Protein AF-C3NAH6-F1 (afdb_monomer_lite)

Sequence (184 aa):
MIIVEQSWYGCPVGAAASWAIYDFLQHYGNLSYKLWYSDPYRTPANIPGLLFTNFTSNSIVDFYIAYVYNEYLNASYNGTPIPQNELVPVGEQIIKEEYTQMGLPSQVVHYIIQYETQVPIQQYGEPSAFYGKLSHLNFAILISGPNGTYIVTTPIVNPIVLEGYTPSYVLNNLDQFPQIVQAS

Structure (mmCIF, N/CA/C/O backbone):
data_AF-C3NAH6-F1
#
_entry.id   AF-C3NAH6-F1
#
loop_
_atom_site.group_PDB
_atom_site.id
_atom_site.type_symbol
_atom_site.label_atom_id
_atom_site.label_alt_id
_atom_site.label_comp_id
_atom_site.label_asym_id
_atom_site.label_entity_id
_atom_site.label_seq_id
_atom_site.pdbx_PDB_ins_code
_atom_site.Cartn_x
_atom_site.Cartn_y
_atom_site.Cartn_z
_atom_site.occupancy
_atom_site.B_iso_or_equiv
_atom_site.auth_seq_id
_atom_site.auth_comp_id
_atom_site.auth_asym_id
_atom_site.auth_atom_id
_atom_site.pdbx_PDB_model_num
ATOM 1 N N . MET A 1 1 ? -12.978 -1.521 14.408 1.00 92.44 1 MET A N 1
ATOM 2 C CA . MET A 1 1 ? -11.618 -1.986 14.071 1.00 92.44 1 MET A CA 1
ATOM 3 C C . MET A 1 1 ? -11.150 -1.110 12.937 1.00 92.44 1 MET A C 1
ATOM 5 O O . MET A 1 1 ? -11.918 -0.937 12.005 1.00 92.44 1 MET A O 1
ATOM 9 N N . ILE A 1 2 ? -9.955 -0.541 13.033 1.00 95.44 2 ILE A N 1
ATOM 10 C CA . ILE A 1 2 ? -9.379 0.247 11.943 1.00 95.44 2 ILE A CA 1
ATOM 11 C C . ILE A 1 2 ? -8.274 -0.559 11.270 1.00 95.44 2 ILE A C 1
ATOM 13 O O . ILE A 1 2 ? -7.495 -1.233 11.948 1.00 95.44 2 ILE A O 1
ATOM 17 N N . ILE A 1 3 ? -8.226 -0.483 9.949 1.00 97.00 3 ILE A N 1
ATOM 18 C CA . ILE A 1 3 ? -7.145 -0.998 9.117 1.00 97.00 3 ILE A CA 1
ATOM 19 C C . ILE A 1 3 ? -6.614 0.190 8.322 1.00 97.00 3 ILE A C 1
ATOM 21 O O . ILE A 1 3 ? -7.383 0.909 7.687 1.00 97.00 3 ILE A O 1
ATOM 25 N N . VAL A 1 4 ? -5.311 0.424 8.397 1.00 97.56 4 VAL A N 1
ATOM 26 C CA . VAL A 1 4 ? -4.653 1.551 7.738 1.00 97.56 4 VAL A CA 1
ATOM 27 C C . VAL A 1 4 ? -3.493 1.020 6.915 1.00 97.56 4 VAL A C 1
ATOM 29 O O . VAL A 1 4 ? -2.555 0.458 7.477 1.00 97.56 4 VAL A O 1
ATOM 32 N N . GLU A 1 5 ? -3.562 1.197 5.601 1.00 96.75 5 GLU A N 1
ATOM 33 C CA . GLU A 1 5 ? -2.501 0.846 4.661 1.00 96.75 5 GLU A CA 1
ATOM 34 C C . GLU A 1 5 ? -1.725 2.096 4.219 1.00 96.75 5 GLU A C 1
ATOM 36 O O . GLU A 1 5 ? -2.291 3.117 3.827 1.00 96.75 5 GLU A O 1
ATOM 41 N N . GLN A 1 6 ? -0.405 1.983 4.227 1.00 96.62 6 GLN A N 1
ATOM 42 C CA . GLN A 1 6 ? 0.520 2.860 3.533 1.00 96.62 6 GLN A CA 1
ATOM 43 C C . GLN A 1 6 ? 1.125 2.072 2.375 1.00 96.62 6 GLN A C 1
ATOM 45 O O . GLN A 1 6 ? 1.605 0.956 2.567 1.00 96.62 6 GLN A O 1
ATOM 50 N N . SER A 1 7 ? 1.133 2.660 1.181 1.00 96.75 7 SER A N 1
ATOM 51 C CA . SER A 1 7 ? 1.782 2.061 0.014 1.00 96.75 7 SER A CA 1
ATOM 52 C C . SER A 1 7 ? 2.200 3.131 -1.000 1.00 96.75 7 SER A C 1
ATOM 54 O O . SER A 1 7 ? 2.172 4.334 -0.731 1.00 96.75 7 SER A O 1
ATOM 56 N N . TRP A 1 8 ? 2.596 2.713 -2.196 1.00 96.56 8 TRP A N 1
ATOM 57 C CA . TRP A 1 8 ? 2.828 3.585 -3.346 1.00 96.56 8 TRP A CA 1
ATOM 58 C C . TRP A 1 8 ? 2.412 2.875 -4.637 1.00 96.56 8 TRP A C 1
ATOM 60 O O . TRP A 1 8 ? 2.322 1.649 -4.669 1.00 96.56 8 TRP A O 1
ATOM 70 N N . TYR A 1 9 ? 2.128 3.626 -5.706 1.00 97.75 9 TYR A N 1
ATOM 71 C CA . TYR A 1 9 ? 1.439 3.062 -6.877 1.00 97.75 9 TYR A CA 1
ATOM 72 C C . TYR A 1 9 ? 2.190 1.912 -7.552 1.00 97.75 9 TYR A C 1
ATOM 74 O O . TYR A 1 9 ? 1.570 0.971 -8.028 1.00 97.75 9 TYR A O 1
ATOM 82 N N . GLY A 1 10 ? 3.516 1.959 -7.597 1.00 96.19 10 GLY A N 1
ATOM 83 C CA . GLY A 1 10 ? 4.317 0.912 -8.223 1.00 96.19 10 GLY A CA 1
ATOM 84 C C . GLY A 1 10 ? 4.823 -0.156 -7.250 1.00 96.19 10 GLY A C 1
ATOM 85 O O . GLY A 1 10 ? 5.684 -0.935 -7.646 1.00 96.19 10 GLY A O 1
ATOM 86 N N . CYS A 1 11 ? 4.340 -0.215 -6.002 1.00 95.44 11 CYS A N 1
ATOM 87 C CA . CYS A 1 11 ? 4.846 -1.148 -4.992 1.00 95.44 11 CYS A CA 1
ATOM 88 C C . CYS A 1 11 ? 4.490 -2.602 -5.337 1.00 95.44 11 CYS A C 1
ATOM 90 O O . CYS A 1 11 ? 3.308 -2.943 -5.289 1.00 95.44 11 CYS A O 1
ATOM 92 N N . PRO A 1 12 ? 5.456 -3.506 -5.610 1.00 95.88 12 PRO A N 1
ATOM 93 C CA . PRO A 1 12 ? 5.138 -4.917 -5.856 1.00 95.88 12 PRO A CA 1
ATOM 94 C C . PRO A 1 12 ? 4.528 -5.596 -4.625 1.00 95.88 12 PRO A C 1
ATOM 96 O O . PRO A 1 12 ? 3.643 -6.439 -4.744 1.00 95.88 12 PRO A O 1
ATOM 99 N N . VAL A 1 13 ? 4.979 -5.193 -3.433 1.00 95.25 13 VAL A N 1
ATOM 100 C CA . VAL A 1 13 ? 4.467 -5.699 -2.154 1.00 95.25 13 VAL A CA 1
ATOM 101 C C . VAL A 1 13 ? 3.035 -5.232 -1.916 1.00 95.25 13 VAL A C 1
ATOM 103 O O . VAL A 1 13 ? 2.175 -6.061 -1.635 1.00 95.25 13 VAL A O 1
ATOM 106 N N . GLY A 1 14 ? 2.766 -3.937 -2.098 1.00 96.31 14 GLY A N 1
ATOM 107 C CA . GLY A 1 14 ? 1.419 -3.375 -2.000 1.00 96.31 14 GLY A CA 1
ATOM 108 C C . GLY A 1 14 ? 0.462 -3.957 -3.041 1.00 96.31 14 GLY A C 1
ATOM 109 O O . GLY A 1 14 ? -0.654 -4.337 -2.705 1.00 96.31 14 GLY A O 1
ATOM 110 N N . ALA A 1 15 ? 0.917 -4.123 -4.288 1.00 97.56 15 ALA A N 1
ATOM 111 C CA . ALA A 1 15 ? 0.129 -4.750 -5.346 1.00 97.56 15 ALA A CA 1
ATOM 112 C C . ALA A 1 15 ? -0.297 -6.176 -4.965 1.00 97.56 15 ALA A C 1
ATOM 114 O O . ALA A 1 15 ? -1.477 -6.506 -5.060 1.00 97.56 15 ALA A O 1
ATOM 115 N N . ALA A 1 16 ? 0.621 -7.000 -4.456 1.00 97.75 16 ALA A N 1
ATOM 116 C CA . ALA A 1 16 ? 0.285 -8.349 -4.010 1.00 97.75 16 ALA A CA 1
ATOM 117 C C . ALA A 1 16 ? -0.624 -8.359 -2.769 1.00 97.75 16 ALA A C 1
ATOM 119 O O . ALA A 1 16 ? -1.601 -9.107 -2.728 1.00 97.75 16 ALA A O 1
ATOM 120 N N . ALA A 1 17 ? -0.329 -7.516 -1.775 1.00 97.44 17 ALA A N 1
ATOM 121 C CA . ALA A 1 17 ? -1.107 -7.406 -0.543 1.00 97.44 17 ALA A CA 1
ATOM 122 C C . ALA A 1 17 ? -2.551 -6.952 -0.796 1.00 97.44 17 ALA A C 1
ATOM 124 O O . ALA A 1 17 ? -3.466 -7.436 -0.132 1.00 97.44 17 ALA A O 1
ATOM 125 N N . SER A 1 18 ? -2.768 -6.085 -1.790 1.00 98.06 18 SER A N 1
ATOM 126 C CA . SER A 1 18 ? -4.094 -5.567 -2.139 1.00 98.06 18 SER A CA 1
ATOM 127 C C . SER A 1 18 ? -5.117 -6.667 -2.448 1.00 98.06 18 SER A C 1
ATOM 129 O O . SER A 1 18 ? -6.302 -6.488 -2.191 1.00 98.06 18 SER A O 1
ATOM 131 N N . TRP A 1 19 ? -4.691 -7.839 -2.928 1.00 98.31 19 TRP A N 1
ATOM 132 C CA . TRP A 1 19 ? -5.615 -8.950 -3.153 1.00 98.31 19 TRP A CA 1
ATOM 133 C C . TRP A 1 19 ? -6.140 -9.554 -1.856 1.00 98.31 19 TRP A C 1
ATOM 135 O O . TRP A 1 19 ? -7.336 -9.799 -1.763 1.00 98.31 19 TRP A O 1
ATOM 145 N N . ALA A 1 20 ? -5.276 -9.744 -0.856 1.00 97.44 20 ALA A N 1
ATOM 146 C CA . ALA A 1 20 ? -5.692 -10.260 0.449 1.00 97.44 20 ALA A CA 1
ATOM 147 C C . ALA A 1 20 ? -6.558 -9.235 1.195 1.00 97.44 20 ALA A C 1
ATOM 149 O O . ALA A 1 20 ? -7.597 -9.551 1.767 1.00 97.44 20 ALA A O 1
ATOM 150 N N . ILE A 1 21 ? -6.184 -7.957 1.100 1.00 97.38 21 ILE A N 1
ATOM 151 C CA . ILE A 1 21 ? -6.974 -6.862 1.669 1.00 97.38 21 ILE A CA 1
ATOM 152 C C . ILE A 1 21 ? -8.359 -6.799 1.014 1.00 97.38 21 ILE A C 1
ATOM 154 O O . ILE A 1 21 ? -9.357 -6.636 1.712 1.00 97.38 21 ILE A O 1
ATOM 158 N N . TYR A 1 22 ? -8.444 -6.950 -0.309 1.00 97.94 22 TYR A N 1
ATOM 159 C CA . TYR A 1 22 ? -9.720 -7.009 -1.019 1.00 97.94 22 TYR A CA 1
ATOM 160 C C . TYR A 1 22 ? -10.555 -8.223 -0.610 1.00 97.94 22 TYR A C 1
ATOM 162 O O . TYR A 1 22 ? -11.739 -8.053 -0.310 1.00 97.94 22 TYR A O 1
ATOM 170 N N . ASP A 1 23 ? -9.940 -9.409 -0.560 1.00 97.19 23 ASP A N 1
ATOM 171 C CA . ASP A 1 23 ? -10.621 -10.657 -0.214 1.00 97.19 23 ASP A CA 1
ATOM 172 C C . ASP A 1 23 ? -11.230 -10.598 1.195 1.00 97.19 23 ASP A C 1
ATOM 174 O O . ASP A 1 23 ? -12.368 -11.017 1.396 1.00 97.19 23 ASP A O 1
ATOM 178 N N . PHE A 1 24 ? -10.542 -9.949 2.139 1.00 95.94 24 PHE A N 1
ATOM 179 C CA . PHE A 1 24 ? -11.074 -9.652 3.467 1.00 95.94 24 PHE A CA 1
ATOM 180 C C . PHE A 1 24 ? -12.160 -8.557 3.447 1.00 95.94 24 PHE A C 1
ATOM 182 O O . PHE A 1 24 ? -13.277 -8.757 3.935 1.00 95.94 24 PHE A O 1
ATOM 189 N N . LEU A 1 25 ? -11.860 -7.370 2.902 1.00 97.19 25 LEU A N 1
ATOM 190 C CA . LEU A 1 25 ? -12.708 -6.176 3.041 1.00 97.19 25 LEU A CA 1
ATOM 191 C C . LEU A 1 25 ? -14.035 -6.257 2.285 1.00 97.19 25 LEU A C 1
ATOM 193 O O . LEU A 1 25 ? -14.995 -5.601 2.700 1.00 97.19 25 LEU A O 1
ATOM 197 N N . GLN A 1 26 ? -14.132 -7.057 1.218 1.00 95.62 26 GLN A N 1
ATOM 198 C CA . GLN A 1 26 ? -15.390 -7.246 0.479 1.00 95.62 26 GLN A CA 1
ATOM 199 C C . GLN A 1 26 ? -16.527 -7.805 1.355 1.00 95.62 26 GLN A C 1
ATOM 201 O O . GLN A 1 26 ? -17.702 -7.653 1.021 1.00 95.62 26 GLN A O 1
ATOM 206 N N . HIS A 1 27 ? -16.201 -8.407 2.504 1.00 95.12 27 HIS A N 1
ATOM 207 C CA . HIS A 1 27 ? -17.177 -8.890 3.482 1.00 95.12 27 HIS A CA 1
ATOM 208 C C . HIS A 1 27 ? -17.666 -7.813 4.468 1.00 95.12 27 HIS A C 1
ATOM 210 O O . HIS A 1 27 ? -18.632 -8.048 5.194 1.00 95.12 27 HIS A O 1
ATOM 216 N N . TYR A 1 28 ? -17.031 -6.636 4.495 1.00 96.62 28 TYR A N 1
ATOM 217 C CA . TYR A 1 28 ? -17.237 -5.595 5.514 1.00 96.62 28 TYR A CA 1
ATOM 218 C C . TYR A 1 28 ? -17.639 -4.226 4.955 1.00 96.62 28 TYR A C 1
ATOM 220 O O . TYR A 1 28 ? -17.796 -3.263 5.717 1.00 96.62 28 TYR A O 1
ATOM 228 N N . GLY A 1 29 ? -17.788 -4.119 3.637 1.00 96.19 29 GLY A N 1
ATOM 229 C CA . GLY A 1 29 ? -18.149 -2.880 2.970 1.00 96.19 29 GLY A CA 1
ATOM 230 C C . GLY A 1 29 ? -18.039 -2.981 1.457 1.00 96.19 29 GLY A C 1
ATOM 231 O O . GLY A 1 29 ? -17.869 -4.057 0.892 1.00 96.19 29 GLY A O 1
ATOM 232 N N . ASN A 1 30 ? -18.143 -1.830 0.801 1.00 96.62 30 ASN A N 1
ATOM 233 C CA . ASN A 1 30 ? -17.922 -1.707 -0.634 1.00 96.62 30 ASN A CA 1
ATOM 234 C C . ASN A 1 30 ? -16.561 -1.054 -0.894 1.00 96.62 30 ASN A C 1
ATOM 236 O O . ASN A 1 30 ? -16.335 0.087 -0.480 1.00 96.62 30 ASN A O 1
ATOM 240 N N . LEU A 1 31 ? -15.676 -1.767 -1.591 1.00 96.25 31 LEU A N 1
ATOM 241 C CA . LEU A 1 31 ? -14.344 -1.296 -1.953 1.00 96.25 31 LEU A CA 1
ATOM 242 C C . LEU A 1 31 ? -14.323 -0.881 -3.427 1.00 96.25 31 LEU A C 1
ATOM 244 O O . LEU A 1 31 ? -14.613 -1.675 -4.318 1.00 96.25 31 LEU A O 1
ATOM 248 N N . SER A 1 32 ? -13.969 0.373 -3.688 1.00 97.94 32 SER A N 1
ATOM 249 C CA . SER A 1 32 ? -13.719 0.887 -5.034 1.00 97.94 32 SER A CA 1
ATOM 250 C C . SER A 1 32 ? -12.237 0.780 -5.356 1.00 97.94 32 SER A C 1
ATOM 252 O O . SER A 1 32 ? -11.390 1.145 -4.540 1.00 97.94 32 SER A O 1
ATOM 254 N N . TYR A 1 33 ? -11.924 0.296 -6.554 1.00 98.38 33 TYR A N 1
ATOM 255 C CA . TYR A 1 33 ? -10.552 0.043 -6.970 1.00 98.38 33 TYR A CA 1
ATOM 256 C C . TYR A 1 33 ? -10.370 0.150 -8.481 1.00 98.38 33 TYR A C 1
ATOM 258 O O . TYR A 1 33 ? -11.329 0.127 -9.255 1.00 98.38 33 TYR A O 1
ATOM 266 N N . LYS A 1 34 ? -9.109 0.234 -8.903 1.00 98.31 34 LYS A N 1
ATOM 267 C CA . LYS A 1 34 ? -8.682 0.064 -10.293 1.00 98.31 34 LYS A CA 1
ATOM 268 C C . LYS A 1 34 ? -7.786 -1.160 -10.396 1.00 98.31 34 LYS A C 1
ATOM 270 O O . LYS A 1 34 ? -6.928 -1.367 -9.544 1.00 98.31 34 LYS A O 1
ATOM 275 N N . LEU A 1 35 ? -7.962 -1.932 -11.462 1.00 98.44 35 LEU A N 1
ATOM 276 C CA . LEU A 1 35 ? -6.989 -2.949 -11.846 1.00 98.44 35 LEU A CA 1
ATOM 277 C C . LEU A 1 35 ? -5.667 -2.263 -12.197 1.00 98.44 35 LEU A C 1
ATOM 279 O O . LEU A 1 35 ? -5.664 -1.292 -12.957 1.00 98.44 35 LEU A O 1
ATOM 283 N N . TRP A 1 36 ? -4.571 -2.747 -11.624 1.00 97.81 36 TRP A N 1
ATOM 284 C CA . TRP A 1 36 ? -3.290 -2.051 -11.659 1.00 97.81 36 TRP A CA 1
ATOM 285 C C . TRP A 1 36 ? -2.107 -3.027 -11.698 1.00 97.81 36 TRP A C 1
ATOM 287 O O . TRP A 1 36 ? -2.267 -4.216 -11.424 1.00 97.81 36 TRP A O 1
ATOM 297 N N . TYR A 1 37 ? -0.922 -2.520 -12.037 1.00 98.12 37 TYR A N 1
ATOM 298 C CA . TYR A 1 37 ? 0.341 -3.255 -11.981 1.00 98.12 37 TYR A CA 1
ATOM 299 C C . TYR A 1 37 ? 1.373 -2.474 -11.171 1.00 98.12 37 TYR A C 1
ATOM 301 O O . TYR A 1 37 ? 1.417 -1.249 -11.232 1.00 98.12 37 TYR A O 1
ATOM 309 N N . SER A 1 38 ? 2.233 -3.177 -10.440 1.00 97.31 38 SER A N 1
ATOM 310 C CA . SER A 1 38 ? 3.423 -2.568 -9.846 1.00 97.31 38 SER A CA 1
ATOM 311 C C . SER A 1 38 ? 4.405 -2.069 -10.917 1.00 97.31 38 SER A C 1
ATOM 313 O O . SER A 1 38 ? 4.323 -2.485 -12.073 1.00 97.31 38 SER A O 1
ATOM 315 N N . ASP A 1 39 ? 5.387 -1.260 -10.507 1.00 95.94 39 ASP A N 1
ATOM 316 C CA . ASP A 1 39 ? 6.397 -0.656 -11.386 1.00 95.94 39 ASP A CA 1
ATOM 317 C C . ASP A 1 39 ? 7.044 -1.719 -12.305 1.00 95.94 39 ASP A C 1
ATOM 319 O O . ASP A 1 39 ? 7.611 -2.700 -11.799 1.00 95.94 39 ASP A O 1
ATOM 323 N N . PRO A 1 40 ? 6.994 -1.555 -13.642 1.00 95.62 40 PRO A N 1
ATOM 324 C CA . PRO A 1 40 ? 7.581 -2.498 -14.594 1.00 95.62 40 PRO A CA 1
ATOM 325 C C . PRO A 1 40 ? 9.113 -2.584 -14.511 1.00 95.62 40 PRO A C 1
ATOM 327 O O . PRO A 1 40 ? 9.698 -3.527 -15.044 1.00 95.62 40 PRO A O 1
ATOM 330 N N . TYR A 1 41 ? 9.774 -1.615 -13.873 1.00 92.75 41 TYR A N 1
ATOM 331 C CA . TYR A 1 41 ? 11.229 -1.552 -13.726 1.00 92.75 41 TYR A CA 1
ATOM 332 C C . TYR A 1 41 ? 11.721 -1.976 -12.335 1.00 92.75 41 TYR A C 1
ATOM 334 O O . TYR A 1 41 ? 12.931 -1.980 -12.081 1.00 92.75 41 TYR A O 1
ATOM 342 N N . ARG A 1 42 ? 10.810 -2.348 -11.426 1.00 86.31 42 ARG A N 1
ATOM 343 C CA . ARG A 1 42 ? 11.147 -2.949 -10.129 1.00 86.31 42 ARG A CA 1
ATOM 344 C C . ARG A 1 42 ? 11.112 -4.465 -10.200 1.00 86.31 42 ARG A C 1
ATOM 346 O O . ARG A 1 42 ? 10.547 -5.051 -11.109 1.00 86.31 42 ARG A O 1
ATOM 353 N N . THR A 1 43 ? 11.759 -5.103 -9.231 1.00 88.12 43 THR A N 1
ATOM 354 C CA . THR A 1 43 ? 11.752 -6.559 -9.097 1.00 88.12 43 THR A CA 1
ATOM 355 C C . THR A 1 43 ? 10.981 -6.943 -7.835 1.00 88.12 43 THR A C 1
ATOM 357 O O . THR A 1 43 ? 11.331 -6.441 -6.763 1.00 88.12 43 THR A O 1
ATOM 360 N N . PRO A 1 44 ? 9.984 -7.837 -7.934 1.00 92.00 44 PRO A N 1
ATOM 361 C CA . PRO A 1 44 ? 9.430 -8.388 -9.179 1.00 92.00 44 PRO A CA 1
ATOM 362 C C . PRO A 1 44 ? 8.642 -7.338 -9.988 1.00 92.00 44 PRO A C 1
ATOM 364 O O . PRO A 1 44 ? 8.099 -6.390 -9.419 1.00 92.00 44 PRO A O 1
ATOM 367 N N . ALA A 1 45 ? 8.646 -7.484 -11.315 1.00 94.44 45 ALA A N 1
ATOM 368 C CA . ALA A 1 45 ? 8.094 -6.501 -12.253 1.00 94.44 45 ALA A CA 1
ATOM 369 C C . ALA A 1 45 ? 6.639 -6.818 -12.595 1.00 94.44 45 ALA A C 1
ATOM 371 O O . ALA A 1 45 ? 6.282 -7.989 -12.711 1.00 94.44 45 ALA A O 1
ATOM 372 N N . ASN A 1 46 ? 5.830 -5.788 -12.862 1.00 96.88 46 ASN A N 1
ATOM 373 C CA . ASN A 1 46 ? 4.439 -5.942 -13.310 1.00 96.88 46 ASN A CA 1
ATOM 374 C C . ASN A 1 46 ? 3.625 -6.901 -12.429 1.00 96.88 46 ASN A C 1
ATOM 376 O O . ASN A 1 46 ? 2.904 -7.764 -12.934 1.00 96.88 46 ASN A O 1
ATOM 380 N N . ILE A 1 47 ? 3.737 -6.774 -11.108 1.00 98.19 47 ILE A N 1
ATOM 381 C CA . ILE A 1 47 ? 2.902 -7.559 -10.208 1.00 98.19 47 ILE A CA 1
ATOM 382 C C . ILE A 1 47 ? 1.469 -7.046 -10.309 1.00 98.19 47 ILE A C 1
ATOM 384 O O . ILE A 1 47 ? 1.249 -5.849 -10.097 1.00 98.19 47 ILE A O 1
ATOM 388 N N . PRO A 1 48 ? 0.491 -7.907 -10.636 1.00 98.44 48 PRO A N 1
ATOM 389 C CA . PRO A 1 48 ? -0.898 -7.495 -10.696 1.00 98.44 48 PRO A CA 1
ATOM 390 C C . PRO A 1 48 ? -1.393 -7.124 -9.297 1.00 98.44 48 PRO A C 1
ATOM 392 O O . PRO A 1 48 ? -1.085 -7.806 -8.320 1.00 98.44 48 PRO A O 1
ATOM 395 N N . GLY A 1 49 ? -2.198 -6.071 -9.209 1.00 98.12 49 GLY A N 1
ATOM 396 C CA . GLY A 1 49 ? -2.769 -5.583 -7.959 1.00 98.12 49 GLY A CA 1
ATOM 397 C C . GLY A 1 49 ? -4.029 -4.753 -8.167 1.00 98.12 49 GLY A C 1
ATOM 398 O O . GLY A 1 49 ? -4.513 -4.564 -9.290 1.00 98.12 49 GLY A O 1
ATOM 399 N N . LEU A 1 50 ? -4.533 -4.231 -7.058 1.00 98.44 50 LEU A N 1
ATOM 400 C CA . LEU A 1 50 ? -5.648 -3.306 -6.982 1.00 98.44 50 LEU A CA 1
ATOM 401 C C . LEU A 1 50 ? -5.162 -1.974 -6.415 1.00 98.44 50 LEU A C 1
ATOM 403 O O . LEU A 1 50 ? -4.550 -1.918 -5.351 1.00 98.44 50 LEU A O 1
ATOM 407 N N . LEU A 1 51 ? -5.468 -0.887 -7.119 1.00 98.00 51 LEU A N 1
ATOM 408 C CA . LEU A 1 51 ? -5.303 0.461 -6.595 1.00 98.00 51 LEU A CA 1
ATOM 409 C C . LEU A 1 51 ? -6.621 0.900 -5.957 1.00 98.00 51 LEU A C 1
ATOM 411 O O . LEU A 1 51 ? -7.574 1.219 -6.677 1.00 98.00 51 LEU A O 1
ATOM 415 N N . PHE A 1 52 ? -6.696 0.887 -4.630 1.00 98.12 52 PHE A N 1
ATOM 416 C CA . PHE A 1 52 ? -7.895 1.272 -3.894 1.00 98.12 52 PHE A CA 1
ATOM 417 C C . PHE A 1 52 ? -8.139 2.775 -4.005 1.00 98.12 52 PHE A C 1
ATOM 419 O O . PHE A 1 52 ? -7.228 3.588 -3.908 1.00 98.12 52 PHE A O 1
ATOM 426 N N . THR A 1 53 ? -9.389 3.159 -4.229 1.00 96.25 53 THR A N 1
ATOM 427 C CA . THR A 1 53 ? -9.773 4.570 -4.376 1.00 96.25 53 THR A CA 1
ATOM 428 C C . THR A 1 53 ? -10.756 5.021 -3.314 1.00 96.25 53 THR A C 1
ATOM 430 O O . THR A 1 53 ? -10.816 6.209 -3.016 1.00 96.25 53 THR A O 1
ATOM 433 N N . ASN A 1 54 ? -11.543 4.097 -2.763 1.00 95.94 54 ASN A N 1
ATOM 434 C CA . ASN A 1 54 ? -12.486 4.385 -1.695 1.00 95.94 54 ASN A CA 1
ATOM 435 C C . ASN A 1 54 ? -12.919 3.094 -0.995 1.00 95.94 54 ASN A C 1
ATOM 437 O O . ASN A 1 54 ? -13.052 2.059 -1.646 1.00 95.94 54 ASN A O 1
ATOM 441 N N . PHE A 1 55 ? -13.245 3.183 0.290 1.00 97.38 55 PHE A N 1
ATOM 442 C CA . PHE A 1 55 ? -13.945 2.134 1.021 1.00 97.38 55 PHE A CA 1
ATOM 443 C C . PHE A 1 55 ? -15.131 2.737 1.762 1.00 97.38 55 PHE A C 1
ATOM 445 O O . PHE A 1 55 ? -15.002 3.729 2.472 1.00 97.38 55 PHE A O 1
ATOM 452 N N . THR A 1 56 ? -16.307 2.145 1.587 1.00 96.56 56 THR A N 1
ATOM 453 C CA . THR A 1 56 ? -17.500 2.508 2.355 1.00 96.56 56 THR A CA 1
ATOM 454 C C . THR A 1 56 ? -17.872 1.338 3.243 1.00 96.56 56 THR A C 1
ATOM 456 O O . THR A 1 56 ? -18.371 0.321 2.754 1.00 96.56 56 THR A O 1
ATOM 459 N N . SER A 1 57 ? -17.617 1.488 4.541 1.00 95.75 57 SER A N 1
ATOM 460 C CA . SER A 1 57 ? -17.957 0.471 5.529 1.00 95.75 57 SER A CA 1
ATOM 461 C C . SER A 1 57 ? -19.467 0.267 5.626 1.00 95.75 57 SER A C 1
ATOM 463 O O . SER A 1 57 ? -20.249 1.217 5.547 1.00 95.75 57 SER A O 1
ATOM 465 N N . ASN A 1 58 ? -19.879 -0.980 5.836 1.00 92.88 58 ASN A N 1
ATOM 466 C CA . ASN A 1 58 ? -21.233 -1.336 6.258 1.00 92.88 58 ASN A CA 1
ATOM 467 C C . ASN A 1 58 ? -21.235 -2.088 7.605 1.00 92.88 58 ASN A C 1
ATOM 469 O O . ASN A 1 58 ? -22.235 -2.711 7.963 1.00 92.88 58 ASN A O 1
ATOM 473 N N . SER A 1 59 ? -20.114 -2.053 8.336 1.00 92.25 59 SER A N 1
ATOM 474 C CA . SER A 1 59 ? -19.863 -2.896 9.506 1.00 92.25 59 SER A CA 1
ATOM 475 C C . SER A 1 59 ? -19.030 -2.174 10.582 1.00 92.25 59 SER A C 1
ATOM 477 O O . SER A 1 59 ? -19.045 -0.952 10.685 1.00 92.25 59 SER A O 1
ATOM 479 N N . ILE A 1 60 ? -18.324 -2.937 11.425 1.00 91.62 60 ILE A N 1
ATOM 480 C CA . ILE A 1 60 ? -17.415 -2.432 12.465 1.00 91.62 60 ILE A CA 1
ATOM 481 C C . ILE A 1 60 ? -15.992 -2.152 11.957 1.00 91.62 60 ILE A C 1
ATOM 483 O O . ILE A 1 60 ? -15.123 -1.818 12.769 1.00 91.62 60 ILE A O 1
ATOM 487 N N . VAL A 1 61 ? -15.712 -2.398 10.676 1.00 95.69 61 VAL A N 1
ATOM 488 C CA . VAL A 1 61 ? -14.378 -2.251 10.079 1.00 95.69 61 VAL A CA 1
ATOM 489 C C . VAL A 1 61 ? -14.318 -0.957 9.291 1.00 95.69 61 VAL A C 1
ATOM 491 O O . VAL A 1 61 ? -15.121 -0.770 8.385 1.00 95.69 61 VAL A O 1
ATOM 494 N N . ASP A 1 62 ? -13.342 -0.111 9.590 1.00 96.44 62 ASP A N 1
ATOM 495 C CA . ASP A 1 62 ? -12.985 1.037 8.763 1.00 96.44 62 ASP A CA 1
ATOM 496 C C . ASP A 1 62 ? -11.632 0.774 8.105 1.00 96.44 62 ASP A C 1
ATOM 498 O O . ASP A 1 62 ? -10.711 0.260 8.748 1.00 96.44 62 ASP A O 1
ATOM 502 N N . PHE A 1 63 ? -11.520 1.123 6.826 1.00 97.75 63 PHE A N 1
ATOM 503 C CA . PHE A 1 63 ? -10.294 0.983 6.051 1.00 97.75 63 PHE A CA 1
ATOM 504 C C . PHE A 1 63 ? -9.860 2.332 5.492 1.00 97.75 63 PHE A C 1
ATOM 506 O O . PHE A 1 63 ? -10.661 3.056 4.900 1.00 97.75 63 PHE A O 1
ATOM 513 N N . TYR A 1 64 ? -8.578 2.629 5.665 1.00 97.56 64 TYR A N 1
ATOM 514 C CA . TYR A 1 64 ? -7.929 3.840 5.192 1.00 97.56 64 TYR A CA 1
ATOM 515 C C . TYR A 1 64 ? -6.675 3.462 4.422 1.00 97.56 64 TYR A C 1
ATOM 517 O O . TYR A 1 64 ? -5.954 2.547 4.820 1.00 97.56 64 TYR A O 1
ATOM 525 N N . ILE A 1 65 ? -6.392 4.191 3.350 1.00 96.62 65 ILE A N 1
ATOM 526 C CA . ILE A 1 65 ? -5.191 3.977 2.554 1.00 96.62 65 ILE A CA 1
ATOM 527 C C . ILE A 1 65 ? -4.581 5.302 2.126 1.00 96.62 65 ILE A C 1
ATOM 529 O O . ILE A 1 65 ? -5.292 6.173 1.629 1.00 96.62 65 ILE A O 1
ATOM 533 N N . ALA A 1 66 ? -3.262 5.428 2.273 1.00 97.19 66 ALA A N 1
ATOM 534 C CA . ALA A 1 66 ? -2.485 6.502 1.670 1.00 97.19 66 ALA A CA 1
ATOM 535 C C . ALA A 1 66 ? -1.461 5.936 0.683 1.00 97.19 66 ALA A C 1
ATOM 537 O O . ALA A 1 66 ? -0.636 5.084 1.025 1.00 97.19 66 ALA A O 1
ATOM 538 N N . TYR A 1 67 ? -1.480 6.474 -0.535 1.00 98.00 67 TYR A N 1
ATOM 539 C CA . TYR A 1 67 ? -0.415 6.265 -1.504 1.00 98.00 67 TYR A CA 1
ATOM 540 C C . TYR A 1 67 ? 0.560 7.430 -1.441 1.00 98.00 67 TYR A C 1
ATOM 542 O O . TYR A 1 67 ? 0.159 8.584 -1.527 1.00 98.00 67 TYR A O 1
ATOM 550 N N . VAL A 1 68 ? 1.846 7.132 -1.294 1.00 97.94 68 VAL A N 1
ATOM 551 C CA . VAL A 1 68 ? 2.864 8.160 -1.048 1.00 97.94 68 VAL A CA 1
ATOM 552 C C . VAL A 1 68 ? 3.491 8.648 -2.353 1.00 97.94 68 VAL A C 1
ATOM 554 O O . VAL A 1 68 ? 3.584 9.852 -2.603 1.00 97.94 68 VAL A O 1
ATOM 557 N N . TYR A 1 69 ? 3.878 7.713 -3.221 1.00 98.12 69 TYR A N 1
ATOM 558 C CA . TYR A 1 69 ? 4.613 7.993 -4.455 1.00 98.12 69 TYR A CA 1
ATOM 559 C C . TYR A 1 69 ? 3.859 7.521 -5.698 1.00 98.12 69 TY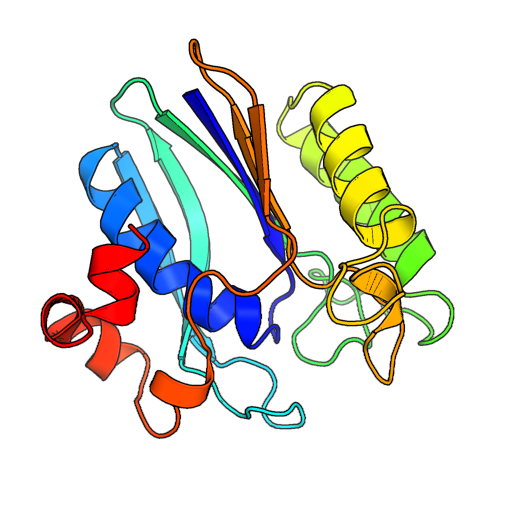R A C 1
ATOM 561 O O . TYR A 1 69 ? 2.994 6.639 -5.634 1.00 98.12 69 TYR A O 1
ATOM 569 N N . ASN A 1 70 ? 4.230 8.092 -6.843 1.00 97.44 70 ASN A N 1
ATOM 570 C CA . ASN A 1 70 ? 3.798 7.614 -8.150 1.00 97.44 70 ASN A CA 1
ATOM 571 C C . ASN A 1 70 ? 4.432 6.256 -8.512 1.00 97.44 70 ASN A C 1
ATOM 573 O O . ASN A 1 70 ? 5.257 5.721 -7.781 1.00 97.44 70 ASN A O 1
ATOM 577 N N . GLU A 1 71 ? 4.076 5.719 -9.681 1.00 96.75 71 GLU A N 1
ATOM 578 C CA . GLU A 1 71 ? 4.517 4.401 -10.165 1.00 96.75 71 GLU A CA 1
ATOM 579 C C . GLU A 1 71 ? 6.041 4.239 -10.302 1.00 96.75 71 GLU A C 1
ATOM 581 O O . GLU A 1 71 ? 6.514 3.115 -10.315 1.00 96.75 71 GLU A O 1
ATOM 586 N N . TYR A 1 72 ? 6.824 5.320 -10.378 1.00 95.56 72 TYR A N 1
ATOM 587 C CA . TYR A 1 72 ? 8.260 5.246 -10.694 1.00 95.56 72 TYR A CA 1
ATOM 588 C C . TYR A 1 72 ? 9.172 5.780 -9.582 1.00 95.56 72 TYR A C 1
ATOM 590 O O . TYR A 1 72 ? 10.366 5.980 -9.817 1.00 95.56 72 TYR A O 1
ATOM 598 N N . LEU A 1 73 ? 8.630 6.060 -8.388 1.00 94.69 73 LEU A N 1
ATOM 599 C CA . LEU A 1 73 ? 9.375 6.631 -7.252 1.00 94.69 73 LEU A CA 1
ATOM 600 C C . LEU A 1 73 ? 10.184 7.891 -7.614 1.00 94.69 73 LEU A C 1
ATOM 602 O O . LEU A 1 73 ? 11.307 8.086 -7.149 1.00 94.69 73 LEU A O 1
ATOM 606 N N . ASN A 1 74 ? 9.628 8.746 -8.470 1.00 96.44 74 ASN A N 1
ATOM 607 C CA . ASN A 1 74 ? 10.249 10.014 -8.872 1.00 96.44 74 ASN A CA 1
ATOM 608 C C . ASN A 1 74 ? 9.336 11.230 -8.650 1.00 96.44 74 ASN A C 1
ATOM 610 O O . ASN A 1 74 ? 9.736 12.367 -8.904 1.00 96.44 74 ASN A O 1
ATOM 614 N N . ALA A 1 75 ? 8.120 10.993 -8.159 1.00 98.12 75 ALA A N 1
ATOM 615 C CA . ALA A 1 75 ? 7.161 12.008 -7.767 1.00 98.12 75 ALA A CA 1
ATOM 616 C C . ALA A 1 75 ? 6.248 11.479 -6.650 1.00 98.12 75 ALA A C 1
ATOM 618 O O . ALA A 1 75 ? 6.147 10.269 -6.428 1.00 98.12 75 ALA A O 1
ATOM 619 N N . SER A 1 76 ? 5.550 12.382 -5.968 1.00 98.19 76 SER A N 1
ATOM 620 C CA . SER A 1 76 ? 4.436 12.042 -5.081 1.00 98.19 76 SER A CA 1
ATOM 621 C C . SER A 1 76 ? 3.301 11.370 -5.862 1.00 98.19 76 SER A C 1
ATOM 623 O O . SER A 1 76 ? 3.236 11.435 -7.094 1.00 98.19 76 SER A O 1
ATOM 625 N N . TYR A 1 77 ? 2.346 10.780 -5.146 1.00 96.62 77 TYR A N 1
ATOM 626 C CA . TYR A 1 77 ? 1.138 10.176 -5.725 1.00 96.62 77 TYR A CA 1
ATOM 627 C C . TYR A 1 77 ? 0.316 11.134 -6.615 1.00 96.62 77 TYR A C 1
ATOM 629 O O . TYR A 1 77 ? -0.445 10.680 -7.472 1.00 96.62 77 TYR A O 1
ATOM 637 N N . ASN A 1 78 ? 0.474 12.453 -6.432 1.00 95.75 78 ASN A N 1
ATOM 638 C CA . ASN A 1 78 ? -0.194 13.502 -7.210 1.00 95.75 78 ASN A CA 1
ATOM 639 C C . ASN A 1 78 ? 0.671 14.105 -8.336 1.00 95.75 78 ASN A C 1
ATOM 641 O O . ASN A 1 78 ? 0.232 15.031 -9.015 1.00 95.75 78 ASN A O 1
ATOM 645 N N . GLY A 1 79 ? 1.877 13.573 -8.565 1.00 97.38 79 GLY A N 1
ATOM 646 C CA . GLY A 1 79 ? 2.751 13.970 -9.671 1.00 97.38 79 GLY A CA 1
ATOM 647 C C . GLY A 1 79 ? 3.726 15.108 -9.361 1.00 97.38 79 GLY A C 1
ATOM 648 O O . GLY A 1 79 ? 4.414 15.564 -10.272 1.00 97.38 79 GLY A O 1
ATOM 649 N N . THR A 1 80 ? 3.836 15.550 -8.105 1.00 98.19 80 THR A N 1
ATOM 650 C CA . THR A 1 80 ? 4.853 16.534 -7.699 1.00 98.19 80 THR A CA 1
ATOM 651 C C . THR A 1 80 ? 6.226 15.856 -7.652 1.00 98.19 80 THR A C 1
ATOM 653 O O . THR A 1 80 ? 6.377 14.912 -6.879 1.00 98.19 80 THR A O 1
ATOM 656 N N . PRO A 1 81 ? 7.230 16.279 -8.447 1.00 98.38 81 PRO A N 1
ATOM 657 C CA . PRO A 1 81 ? 8.539 15.624 -8.476 1.00 98.38 81 PRO A CA 1
ATOM 658 C C . PRO A 1 81 ? 9.220 15.586 -7.105 1.00 98.38 81 PRO A C 1
ATOM 660 O O . PRO A 1 81 ? 9.179 16.570 -6.369 1.00 98.38 81 PRO A O 1
ATOM 663 N N . ILE A 1 82 ? 9.884 14.470 -6.790 1.00 97.94 82 ILE A N 1
ATOM 664 C CA . ILE A 1 82 ? 10.634 14.285 -5.541 1.00 97.94 82 ILE A CA 1
ATOM 665 C C . ILE A 1 82 ? 12.067 13.859 -5.886 1.00 97.94 82 ILE A C 1
ATOM 667 O O . ILE A 1 82 ? 12.250 12.861 -6.591 1.00 97.94 82 ILE A O 1
ATOM 671 N N . PRO A 1 83 ? 13.100 14.571 -5.403 1.00 96.44 83 PRO A N 1
ATOM 672 C CA . PRO A 1 83 ? 14.480 14.112 -5.516 1.00 96.44 83 PRO A CA 1
ATOM 673 C C . PRO A 1 83 ? 14.669 12.732 -4.871 1.00 96.44 83 PRO A C 1
ATOM 675 O O . PRO A 1 83 ? 14.157 12.466 -3.787 1.00 96.44 83 PRO A O 1
ATOM 678 N N . GLN A 1 84 ? 15.446 11.844 -5.498 1.00 92.31 84 GLN A N 1
ATOM 679 C CA . GLN A 1 84 ? 15.606 10.463 -5.010 1.00 92.31 84 GLN A CA 1
ATOM 680 C C . GLN A 1 84 ? 16.145 10.371 -3.572 1.00 92.31 84 GLN A C 1
ATOM 682 O O . GLN A 1 84 ? 15.815 9.435 -2.851 1.00 92.31 84 GLN A O 1
ATOM 687 N N . ASN A 1 85 ? 16.953 11.339 -3.139 1.00 94.62 85 ASN A N 1
ATOM 688 C CA . ASN A 1 85 ? 17.497 11.424 -1.781 1.00 94.62 85 ASN A CA 1
ATOM 689 C C . ASN A 1 85 ? 16.520 12.027 -0.752 1.00 94.62 85 ASN A C 1
ATOM 691 O O . ASN A 1 85 ? 16.862 12.105 0.425 1.00 94.62 85 ASN A O 1
ATOM 695 N N . GLU A 1 86 ? 15.331 12.456 -1.176 1.00 97.19 86 GLU A N 1
ATOM 696 C CA . GLU A 1 86 ? 14.304 13.079 -0.330 1.00 97.19 86 GLU A CA 1
ATOM 697 C C . GLU A 1 86 ? 13.035 12.225 -0.204 1.00 97.19 86 GLU A C 1
ATOM 699 O O . GLU A 1 86 ? 12.089 12.623 0.474 1.00 97.19 86 GLU A O 1
ATOM 704 N N . LEU A 1 87 ? 13.012 11.026 -0.800 1.00 97.69 87 LEU A N 1
ATOM 705 C CA . LEU A 1 87 ? 11.837 10.152 -0.797 1.00 97.69 87 LEU A CA 1
ATOM 706 C C . LEU A 1 87 ? 11.322 9.874 0.621 1.00 97.69 87 LEU A C 1
ATOM 708 O O . LEU A 1 87 ? 10.132 10.053 0.861 1.00 97.69 87 LEU A O 1
ATOM 712 N N . VAL A 1 88 ? 12.184 9.496 1.572 1.00 97.75 88 VAL A N 1
ATOM 713 C CA . VAL A 1 88 ? 11.770 9.236 2.967 1.00 97.75 88 VAL A CA 1
ATOM 714 C C . VAL A 1 88 ? 11.178 10.482 3.648 1.00 97.75 88 VAL A C 1
ATOM 716 O O . VAL A 1 88 ? 10.008 10.420 4.024 1.00 97.75 88 VAL A O 1
ATOM 719 N N . PRO A 1 89 ? 11.892 11.620 3.795 1.00 97.75 89 PRO A N 1
ATOM 720 C CA . PRO A 1 89 ? 11.344 12.781 4.504 1.00 97.75 89 PRO A CA 1
ATOM 721 C C . PRO A 1 89 ? 10.094 13.370 3.834 1.00 97.75 89 PRO A C 1
ATOM 723 O O . PRO A 1 89 ? 9.159 13.756 4.536 1.00 97.75 89 PRO A O 1
ATOM 726 N N . VAL A 1 90 ? 10.029 13.396 2.497 1.00 98.19 90 VAL A N 1
ATOM 727 C CA . VAL A 1 90 ? 8.820 13.839 1.782 1.00 98.19 90 VAL A CA 1
ATOM 728 C C . VAL A 1 90 ? 7.681 12.838 1.969 1.00 98.19 90 VAL A C 1
ATOM 730 O O . VAL A 1 90 ? 6.540 13.237 2.185 1.00 98.19 90 VAL A O 1
ATOM 733 N N . GLY A 1 91 ? 7.977 11.537 1.954 1.00 98.00 91 GLY A N 1
ATOM 734 C CA . GLY A 1 91 ? 6.980 10.500 2.193 1.00 98.00 91 GLY A CA 1
ATOM 735 C C . GLY A 1 91 ? 6.369 10.575 3.590 1.00 98.00 91 GLY A C 1
ATOM 736 O O . GLY A 1 91 ? 5.151 10.491 3.737 1.00 98.00 91 GLY A O 1
ATOM 737 N N . GLU A 1 92 ? 7.189 10.827 4.612 1.00 98.06 92 GLU A N 1
ATOM 738 C CA . GLU A 1 92 ? 6.699 11.061 5.970 1.00 98.06 92 GLU A CA 1
ATOM 739 C C . GLU A 1 92 ? 5.769 12.275 6.051 1.00 98.06 92 GLU A C 1
ATOM 741 O O . GLU A 1 92 ? 4.786 12.244 6.792 1.00 98.06 92 GLU A O 1
ATOM 746 N N . GLN A 1 93 ? 6.082 13.357 5.330 1.00 98.00 93 GLN A N 1
ATOM 747 C CA . GLN A 1 93 ? 5.226 14.539 5.277 1.00 98.00 93 GLN A CA 1
ATOM 748 C C . GLN A 1 93 ? 3.884 14.217 4.612 1.00 98.00 93 GLN A C 1
ATOM 750 O O . GLN A 1 93 ? 2.842 14.530 5.186 1.00 98.00 93 GLN A O 1
ATOM 755 N N . ILE A 1 94 ? 3.910 13.536 3.464 1.00 98.06 94 ILE A N 1
ATOM 756 C CA . ILE A 1 94 ? 2.702 13.130 2.737 1.00 98.06 94 ILE A CA 1
ATOM 757 C C . ILE A 1 94 ? 1.788 12.296 3.639 1.00 98.06 94 ILE A C 1
ATOM 759 O O . ILE A 1 94 ? 0.618 12.629 3.783 1.00 98.06 94 ILE A O 1
ATOM 763 N N . ILE A 1 95 ? 2.302 11.264 4.316 1.00 96.81 95 ILE A N 1
ATOM 764 C CA . ILE A 1 95 ? 1.462 10.426 5.189 1.00 96.81 95 ILE A CA 1
ATOM 765 C C . ILE A 1 95 ? 0.886 11.231 6.357 1.00 96.81 95 ILE A C 1
ATOM 767 O O . ILE A 1 95 ? -0.282 11.053 6.702 1.00 96.81 95 ILE A O 1
ATOM 771 N N . LYS A 1 96 ? 1.675 12.122 6.977 1.00 97.31 96 LYS A N 1
ATOM 772 C 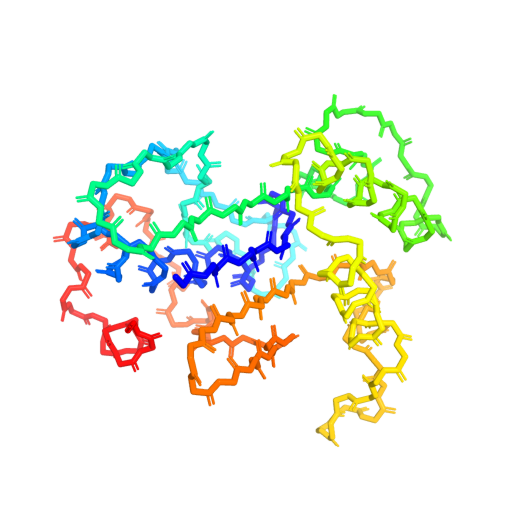CA . LYS A 1 96 ? 1.180 12.993 8.059 1.00 97.31 96 LYS A CA 1
ATOM 773 C C . LYS A 1 96 ? -0.003 13.834 7.585 1.00 97.31 96 LYS A C 1
ATOM 775 O O . LYS A 1 96 ? -0.992 13.939 8.311 1.00 97.31 96 LYS A O 1
ATOM 780 N N . GLU A 1 97 ? 0.086 14.405 6.390 1.00 96.88 97 GLU A N 1
ATOM 781 C CA . GLU A 1 97 ? -0.978 15.210 5.792 1.00 96.88 97 GLU A CA 1
ATOM 782 C C . GLU A 1 97 ? -2.204 14.353 5.443 1.00 96.88 97 GLU A C 1
ATOM 784 O O . GLU A 1 97 ? -3.300 14.656 5.917 1.00 96.88 97 GLU A O 1
ATOM 789 N N . GLU A 1 98 ? -2.021 13.253 4.708 1.00 96.75 98 GLU A N 1
ATOM 790 C CA . GLU A 1 98 ? -3.096 12.341 4.291 1.00 96.75 98 GLU A CA 1
ATOM 791 C C . GLU A 1 98 ? -3.866 11.778 5.492 1.00 96.75 98 GLU A C 1
ATOM 793 O O . GLU A 1 98 ? -5.090 11.875 5.561 1.00 96.75 98 GLU A O 1
ATOM 798 N N . TYR A 1 99 ? -3.167 11.254 6.501 1.00 96.44 99 TYR A N 1
ATOM 799 C CA . TYR A 1 99 ? -3.822 10.660 7.670 1.00 96.44 99 TYR A CA 1
ATOM 800 C C . TYR A 1 99 ? -4.545 11.704 8.519 1.00 96.44 99 TYR A C 1
ATOM 802 O O . TYR A 1 99 ? -5.613 11.420 9.063 1.00 96.44 99 TYR A O 1
ATOM 810 N N . THR A 1 100 ? -4.012 12.927 8.596 1.00 96.00 100 THR A N 1
ATOM 811 C CA . THR A 1 100 ? -4.709 14.037 9.257 1.00 96.00 100 THR A CA 1
ATOM 812 C C . THR A 1 100 ? -5.998 14.386 8.514 1.00 96.00 100 THR A C 1
ATOM 814 O O . THR A 1 100 ? -7.037 14.563 9.149 1.00 96.00 100 THR A O 1
ATOM 817 N N . GLN A 1 101 ? -5.965 14.443 7.179 1.00 96.00 101 GLN A N 1
ATOM 818 C CA . GLN A 1 101 ? -7.150 14.709 6.356 1.00 96.00 101 GLN A CA 1
ATOM 819 C C . GLN A 1 101 ? -8.200 13.594 6.464 1.00 96.00 101 GLN A C 1
ATOM 821 O O . GLN A 1 101 ? -9.396 13.879 6.474 1.00 96.00 101 GLN A O 1
ATOM 826 N N . MET A 1 102 ? -7.766 12.342 6.624 1.00 95.50 102 MET A N 1
ATOM 827 C CA . MET A 1 102 ? -8.638 11.191 6.892 1.00 95.50 102 MET A CA 1
ATOM 828 C C . MET A 1 102 ? -9.221 11.181 8.316 1.00 95.50 102 MET A C 1
ATOM 830 O O . MET A 1 102 ? -10.071 10.345 8.623 1.00 95.50 102 MET A O 1
ATOM 834 N N . GLY A 1 103 ? -8.783 12.090 9.196 1.00 95.69 103 GLY A N 1
ATOM 835 C CA . GLY A 1 103 ? -9.225 12.159 10.589 1.00 95.69 103 GLY A CA 1
ATOM 836 C C . GLY A 1 103 ? -8.638 11.063 11.482 1.00 95.69 103 GLY A C 1
ATOM 837 O O . GLY A 1 103 ? -9.199 10.769 12.539 1.00 95.69 103 GLY A O 1
ATOM 838 N N . LEU A 1 104 ? -7.524 10.446 11.075 1.00 95.88 104 LEU A N 1
ATOM 839 C CA . LEU A 1 104 ? -6.870 9.400 11.853 1.00 95.88 104 LEU A CA 1
ATOM 840 C C . LEU A 1 104 ? -6.131 9.984 13.070 1.00 95.88 104 LEU A C 1
ATOM 842 O O . LEU A 1 104 ? -5.552 11.072 12.989 1.00 95.88 104 LEU A O 1
ATOM 846 N N . PRO A 1 105 ? -6.081 9.258 14.204 1.00 93.19 105 PRO A N 1
ATOM 847 C CA . PRO A 1 105 ? -5.264 9.656 15.346 1.00 93.19 105 PRO A CA 1
ATOM 848 C C . PRO A 1 105 ? -3.784 9.790 14.965 1.00 93.19 105 PRO A C 1
ATOM 850 O O . PRO A 1 105 ? -3.237 8.936 14.264 1.00 93.19 105 PRO A O 1
ATOM 853 N N . SER A 1 106 ? -3.093 10.804 15.492 1.00 93.12 106 SER A N 1
ATOM 854 C CA . SER A 1 106 ? -1.676 11.060 15.176 1.00 93.12 106 SER A CA 1
ATOM 855 C C . SER A 1 106 ? -0.737 9.906 15.562 1.00 93.12 106 SER A C 1
ATOM 857 O O . SER A 1 106 ? 0.346 9.748 15.005 1.00 93.12 106 SER A O 1
ATOM 859 N N . GLN A 1 107 ? -1.165 9.048 16.482 1.00 94.06 107 GLN A N 1
ATOM 860 C CA . GLN A 1 107 ? -0.467 7.838 16.895 1.00 94.06 107 GLN A CA 1
ATOM 861 C C . GLN A 1 107 ? -0.383 6.817 15.755 1.00 94.06 107 GLN A C 1
ATOM 863 O O . GLN A 1 107 ? 0.614 6.109 15.665 1.00 94.06 107 GLN A O 1
ATOM 868 N N . VAL A 1 108 ? -1.372 6.771 14.855 1.00 95.06 108 VAL A N 1
ATOM 869 C CA . VAL A 1 108 ? -1.353 5.8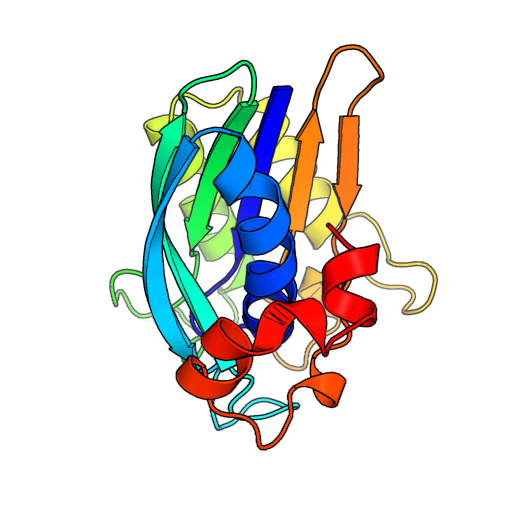78 13.686 1.00 95.06 108 VAL A CA 1
ATOM 870 C C . VAL A 1 108 ? -0.187 6.235 12.767 1.00 95.06 108 VAL A C 1
ATOM 872 O O . VAL A 1 108 ? 0.629 5.369 12.453 1.00 95.06 108 VAL A O 1
ATOM 875 N N . VAL A 1 109 ? -0.058 7.516 12.390 1.00 95.25 109 VAL A N 1
ATOM 876 C CA . VAL A 1 109 ? 1.074 7.968 11.563 1.00 95.25 109 VAL A CA 1
ATOM 877 C C . VAL A 1 109 ? 2.403 7.801 12.296 1.00 95.25 109 VAL A C 1
ATOM 879 O O . VAL A 1 109 ? 3.385 7.385 11.686 1.00 95.25 109 VAL A O 1
ATOM 882 N N . HIS A 1 110 ? 2.439 8.066 13.606 1.00 95.50 110 HIS A N 1
ATOM 883 C CA . HIS A 1 110 ? 3.648 7.876 14.402 1.00 95.50 110 HIS A CA 1
ATOM 884 C C . HIS A 1 110 ? 4.139 6.425 14.358 1.00 95.50 110 HIS A C 1
ATOM 886 O O . HIS A 1 110 ? 5.318 6.203 14.097 1.00 95.50 110 HIS A O 1
ATOM 892 N N . TYR A 1 111 ? 3.248 5.449 14.559 1.00 96.12 111 TYR A N 1
ATOM 893 C CA . TYR A 1 111 ? 3.624 4.038 14.523 1.00 96.12 111 TYR A CA 1
ATOM 894 C C . TYR A 1 111 ? 4.048 3.581 13.132 1.00 96.12 111 TYR A C 1
ATOM 896 O O . TYR A 1 111 ? 5.071 2.913 13.025 1.00 96.12 111 TYR A O 1
ATOM 904 N N . ILE A 1 112 ? 3.324 3.963 12.076 1.00 96.56 112 ILE A N 1
ATOM 905 C CA . ILE A 1 112 ? 3.714 3.592 10.709 1.00 96.56 112 ILE A CA 1
ATOM 906 C C . ILE A 1 112 ? 5.114 4.120 10.383 1.00 96.56 112 ILE A C 1
ATOM 908 O O . ILE A 1 112 ? 5.989 3.332 10.032 1.00 96.56 112 ILE A O 1
ATOM 912 N N . ILE A 1 113 ? 5.378 5.407 10.628 1.00 96.62 113 ILE A N 1
ATOM 913 C CA . ILE A 1 113 ? 6.707 5.987 10.390 1.00 96.62 113 ILE A CA 1
ATOM 914 C C . ILE A 1 113 ? 7.769 5.299 11.253 1.00 96.62 113 ILE A C 1
ATOM 916 O O . ILE A 1 113 ? 8.814 4.913 10.740 1.00 96.62 113 ILE A O 1
ATOM 920 N N . GLN A 1 114 ? 7.514 5.106 12.550 1.00 96.50 114 GLN A N 1
ATOM 921 C CA . GLN A 1 114 ? 8.480 4.485 13.457 1.00 96.50 114 GLN A CA 1
ATOM 922 C C . GLN A 1 114 ? 8.872 3.072 13.000 1.00 96.50 114 GLN A C 1
ATOM 924 O O . GLN A 1 114 ? 10.058 2.740 12.969 1.00 96.50 114 GLN A O 1
ATOM 929 N N . TYR A 1 115 ? 7.898 2.234 12.647 1.00 95.50 115 TYR A N 1
ATOM 930 C CA . TYR A 1 115 ? 8.175 0.860 12.231 1.00 95.50 115 TYR A CA 1
ATOM 931 C C . TYR A 1 115 ? 8.788 0.775 10.835 1.00 95.50 115 TYR A C 1
ATOM 933 O O . TYR A 1 115 ? 9.560 -0.147 10.577 1.00 95.50 115 TYR A O 1
ATOM 941 N N . GLU A 1 116 ? 8.503 1.730 9.951 1.00 95.00 116 GLU A N 1
ATOM 942 C CA . GLU A 1 116 ? 9.140 1.750 8.640 1.00 95.00 116 GLU A CA 1
ATOM 943 C C . GLU A 1 116 ? 10.584 2.260 8.680 1.00 95.00 116 GLU A C 1
ATOM 945 O O . GLU A 1 116 ? 11.432 1.699 7.980 1.00 95.00 116 GLU A O 1
ATOM 950 N N . THR A 1 117 ? 10.879 3.287 9.488 1.00 96.06 117 THR A N 1
ATOM 951 C CA . THR A 1 117 ? 12.154 4.028 9.432 1.00 96.06 117 THR A CA 1
ATOM 952 C C . THR A 1 117 ? 13.084 3.798 10.622 1.00 96.06 117 THR A C 1
ATOM 954 O O . THR A 1 117 ? 14.254 4.163 10.554 1.00 96.06 117 THR A O 1
ATOM 957 N N . GLN A 1 118 ? 12.628 3.190 11.718 1.00 95.38 118 GLN A N 1
ATOM 958 C CA . GLN A 1 118 ? 13.454 3.056 12.931 1.00 95.38 118 GLN A CA 1
ATOM 959 C C . GLN A 1 118 ? 13.580 1.622 13.428 1.00 95.38 118 GLN A C 1
ATOM 961 O O . GLN A 1 118 ? 14.617 1.274 13.989 1.00 95.38 118 GLN A O 1
ATOM 966 N N . VAL A 1 119 ? 12.554 0.791 13.240 1.00 94.38 119 VAL A N 1
ATOM 967 C CA . VAL A 1 119 ? 12.554 -0.596 13.721 1.00 94.38 119 VAL A CA 1
ATOM 968 C C . VAL A 1 119 ? 13.174 -1.512 12.662 1.00 94.38 119 VAL A C 1
ATOM 970 O O . VAL A 1 119 ? 12.599 -1.656 11.583 1.00 94.38 119 VAL A O 1
ATOM 973 N N . PRO A 1 120 ? 14.321 -2.161 12.936 1.00 91.81 120 PRO A N 1
ATOM 974 C CA . PRO A 1 120 ? 14.929 -3.070 11.977 1.00 91.81 120 PRO A CA 1
ATOM 975 C C . PRO A 1 120 ? 14.090 -4.329 11.773 1.00 91.81 120 PRO A C 1
ATOM 977 O O . PRO A 1 120 ? 13.634 -4.948 12.737 1.00 91.81 120 PRO A O 1
ATOM 980 N N . ILE A 1 121 ? 13.956 -4.761 10.521 1.00 86.94 121 ILE A N 1
ATOM 981 C CA . ILE A 1 121 ? 13.408 -6.081 10.215 1.00 86.94 121 ILE A CA 1
ATOM 982 C C . ILE A 1 121 ? 14.483 -7.121 10.536 1.00 86.94 121 ILE A C 1
ATOM 984 O O . ILE A 1 121 ? 15.599 -7.053 10.018 1.00 86.94 121 ILE A O 1
ATOM 988 N N . GLN A 1 122 ? 14.149 -8.104 11.377 1.00 84.75 122 GLN A N 1
ATOM 989 C CA . GLN A 1 122 ? 15.110 -9.069 11.924 1.00 84.75 122 GLN A CA 1
ATOM 990 C C . GLN A 1 122 ? 15.918 -9.807 10.844 1.00 84.75 122 GLN A C 1
ATOM 992 O O . GLN A 1 122 ? 17.104 -10.061 11.038 1.00 84.75 122 GLN A O 1
ATOM 997 N N . GLN A 1 123 ? 15.296 -10.140 9.710 1.00 81.25 123 GLN A N 1
ATOM 998 C CA . GLN A 1 123 ? 15.949 -10.851 8.608 1.00 81.25 123 GLN A CA 1
ATOM 999 C C . GLN A 1 123 ? 16.961 -9.988 7.839 1.00 81.25 123 GLN A C 1
ATOM 1001 O O . GLN A 1 123 ? 17.877 -10.537 7.231 1.00 81.25 123 GLN A O 1
ATOM 1006 N N . TYR A 1 124 ? 16.791 -8.664 7.848 1.00 78.56 124 TYR A N 1
ATOM 1007 C CA . TYR A 1 124 ? 17.565 -7.734 7.019 1.00 78.56 124 TYR A CA 1
ATOM 1008 C C . TYR A 1 124 ? 18.545 -6.880 7.832 1.00 78.56 124 TYR A C 1
ATOM 1010 O O . TYR A 1 124 ? 19.544 -6.416 7.296 1.00 78.56 124 TYR A O 1
ATOM 1018 N N . GLY A 1 125 ? 18.294 -6.698 9.132 1.00 87.62 125 GLY A N 1
ATOM 1019 C CA . GLY A 1 125 ? 19.141 -5.897 10.019 1.00 87.62 125 GLY A CA 1
ATOM 1020 C C . GLY A 1 125 ? 18.970 -4.383 9.859 1.00 87.62 125 GLY A C 1
ATOM 1021 O O . GLY A 1 125 ? 19.673 -3.624 10.521 1.00 87.62 125 GLY A O 1
ATOM 1022 N N . GLU A 1 126 ? 18.020 -3.939 9.036 1.00 91.38 126 GLU A N 1
ATOM 1023 C CA . GLU A 1 126 ? 17.715 -2.530 8.786 1.00 91.38 126 GLU A CA 1
ATOM 1024 C C . GLU A 1 126 ? 16.199 -2.278 8.728 1.00 91.38 126 GLU A C 1
ATOM 1026 O O . GLU A 1 126 ? 15.427 -3.221 8.508 1.00 91.38 126 GLU A O 1
ATOM 1031 N N . PRO A 1 127 ? 15.737 -1.037 8.978 1.00 93.62 127 PRO A N 1
ATOM 1032 C CA . PRO A 1 127 ? 14.328 -0.693 8.830 1.00 93.62 127 PRO A CA 1
ATOM 1033 C C . PRO A 1 127 ? 13.861 -0.844 7.384 1.00 93.62 127 PRO A C 1
ATOM 1035 O O . PRO A 1 127 ? 14.628 -0.623 6.445 1.00 93.62 127 PRO A O 1
ATOM 1038 N N . SER A 1 128 ? 12.582 -1.184 7.208 1.00 92.75 128 SER A N 1
ATOM 1039 C CA . SER A 1 128 ? 12.014 -1.476 5.885 1.00 92.75 128 SER A CA 1
ATOM 1040 C C . SER A 1 128 ? 12.294 -0.372 4.866 1.00 92.75 128 SER A C 1
ATOM 1042 O O . SER A 1 128 ? 12.688 -0.681 3.746 1.00 92.75 128 SER A O 1
ATOM 1044 N N . ALA A 1 129 ? 12.206 0.904 5.258 1.00 94.69 129 ALA A N 1
ATOM 1045 C CA . ALA A 1 129 ? 12.385 2.043 4.366 1.00 94.69 129 ALA A CA 1
ATOM 1046 C C . ALA A 1 129 ? 13.801 2.163 3.770 1.00 94.69 129 ALA A C 1
ATOM 1048 O O . ALA A 1 129 ? 13.998 2.866 2.777 1.00 94.69 129 ALA A O 1
ATOM 1049 N N . PHE A 1 130 ? 14.791 1.484 4.356 1.00 93.75 130 PHE A N 1
ATOM 1050 C CA . PHE A 1 130 ? 16.198 1.571 3.958 1.00 93.75 130 PHE A CA 1
ATOM 1051 C C . PHE A 1 130 ? 16.723 0.326 3.236 1.00 93.75 130 PHE A C 1
ATOM 1053 O O . PHE A 1 130 ? 17.769 0.408 2.605 1.00 93.75 130 PHE A O 1
ATOM 1060 N N . TYR A 1 131 ? 15.950 -0.764 3.209 1.00 84.06 131 TYR A N 1
ATOM 1061 C CA . TYR A 1 131 ? 16.357 -2.036 2.600 1.00 84.06 131 TYR A CA 1
ATOM 1062 C C . TYR A 1 131 ? 16.531 -1.989 1.067 1.00 84.06 131 TYR A C 1
ATOM 1064 O O . TYR A 1 131 ? 17.313 -2.734 0.474 1.00 84.06 131 TYR A O 1
ATOM 1072 N N . GLY A 1 132 ? 15.778 -1.128 0.380 1.00 77.62 132 GLY A N 1
ATOM 1073 C CA . GLY A 1 132 ? 15.801 -1.030 -1.080 1.00 77.62 132 GLY A CA 1
ATOM 1074 C C . GLY A 1 132 ? 16.933 -0.152 -1.625 1.00 77.62 132 GLY A C 1
ATOM 1075 O O . GLY A 1 132 ? 17.380 0.790 -0.982 1.00 77.62 132 GLY A O 1
ATOM 1076 N N . LYS A 1 133 ? 17.316 -0.367 -2.898 1.00 79.31 133 LYS A N 1
ATOM 1077 C CA . LYS A 1 133 ? 18.315 0.465 -3.617 1.00 79.31 133 LYS A CA 1
ATOM 1078 C C . LYS A 1 133 ? 18.017 1.977 -3.574 1.00 79.31 133 LYS A C 1
ATOM 1080 O O . LYS A 1 133 ? 18.933 2.781 -3.702 1.00 79.31 133 LYS A O 1
ATOM 1085 N N . LEU A 1 134 ? 16.743 2.348 -3.441 1.00 89.44 134 LEU A N 1
ATOM 1086 C CA . LEU A 1 134 ? 16.318 3.712 -3.131 1.00 89.44 134 LEU A CA 1
ATOM 1087 C C . LEU A 1 134 ? 15.629 3.663 -1.772 1.00 89.44 134 LEU A C 1
ATOM 1089 O O . LEU A 1 134 ? 14.667 2.907 -1.630 1.00 89.44 134 LEU A O 1
ATOM 1093 N N . SER A 1 135 ? 16.098 4.446 -0.804 1.00 94.75 135 SER A N 1
ATOM 1094 C CA . SER A 1 135 ? 15.425 4.569 0.488 1.00 94.75 135 SER A CA 1
ATOM 1095 C C . SER A 1 135 ? 14.107 5.318 0.307 1.00 94.75 135 SER A C 1
ATOM 1097 O O . SER A 1 135 ? 14.106 6.437 -0.199 1.00 94.75 135 SER A O 1
ATOM 1099 N N . HIS A 1 136 ? 12.992 4.708 0.689 1.00 96.06 136 HIS A N 1
ATOM 1100 C CA . HIS A 1 136 ? 11.642 5.265 0.566 1.00 96.06 136 HIS A CA 1
ATOM 1101 C C . HIS A 1 136 ? 10.690 4.506 1.492 1.00 96.06 136 HIS A C 1
ATOM 1103 O O . HIS A 1 136 ? 11.001 3.389 1.895 1.00 96.06 136 HIS A O 1
ATOM 1109 N N . LEU A 1 137 ? 9.531 5.084 1.812 1.00 95.75 137 LEU A N 1
ATOM 1110 C CA . LEU A 1 137 ? 8.483 4.349 2.526 1.00 95.75 137 LEU A CA 1
ATOM 1111 C C . LEU A 1 137 ? 7.922 3.252 1.613 1.00 95.75 137 LEU A C 1
ATOM 1113 O O . LEU A 1 137 ? 7.505 3.529 0.487 1.00 95.75 137 LEU A O 1
ATOM 1117 N N . ASN A 1 138 ? 7.983 2.002 2.056 1.00 89.62 138 ASN A N 1
ATOM 1118 C CA . ASN A 1 138 ? 7.750 0.855 1.187 1.00 89.62 138 ASN A CA 1
ATOM 1119 C C . ASN A 1 138 ? 6.283 0.449 1.214 1.00 89.62 138 ASN A C 1
ATOM 1121 O O . ASN A 1 138 ? 5.583 0.530 0.201 1.00 89.62 138 ASN A O 1
ATOM 1125 N N . PHE A 1 139 ? 5.863 -0.058 2.362 1.00 94.12 139 PHE A N 1
ATOM 1126 C CA . PHE A 1 139 ? 4.556 -0.640 2.587 1.00 94.12 139 PHE A CA 1
ATOM 1127 C C . PHE A 1 139 ? 4.397 -0.887 4.083 1.00 94.12 139 PHE A C 1
ATOM 1129 O O . PHE A 1 139 ? 5.254 -1.521 4.708 1.00 94.12 139 PHE A O 1
ATOM 1136 N N . ALA A 1 140 ? 3.260 -0.480 4.632 1.00 96.25 140 ALA A N 1
ATOM 1137 C CA . ALA A 1 140 ? 2.878 -0.825 5.988 1.00 96.25 140 ALA A CA 1
ATOM 1138 C C . ALA A 1 140 ? 1.369 -1.037 6.091 1.00 96.25 140 ALA A C 1
ATOM 1140 O O . ALA A 1 140 ? 0.589 -0.270 5.535 1.00 96.25 140 ALA A O 1
ATOM 1141 N N . ILE A 1 141 ? 0.951 -2.027 6.876 1.00 96.94 141 I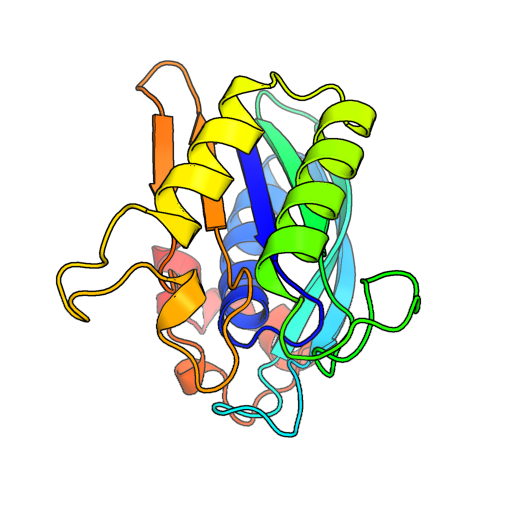LE A N 1
ATOM 1142 C CA . ILE A 1 141 ? -0.436 -2.156 7.329 1.00 96.94 141 ILE A CA 1
ATOM 1143 C C . ILE A 1 141 ? -0.452 -2.094 8.846 1.00 96.94 141 ILE A C 1
ATOM 1145 O O . ILE A 1 141 ? 0.236 -2.870 9.510 1.00 96.94 141 ILE A O 1
ATOM 1149 N N . LEU A 1 142 ? -1.277 -1.206 9.393 1.00 97.19 142 LEU A N 1
ATOM 1150 C CA . LEU A 1 142 ? -1.617 -1.153 10.806 1.00 97.19 142 LEU A CA 1
ATOM 1151 C C . LEU A 1 142 ? -3.061 -1.616 10.999 1.00 97.19 142 LEU A C 1
ATOM 1153 O O . LEU A 1 142 ? -3.983 -1.074 10.396 1.00 97.19 142 LEU A O 1
ATOM 1157 N N . ILE A 1 143 ? -3.264 -2.589 11.883 1.00 96.12 143 ILE A N 1
ATOM 1158 C CA . ILE A 1 143 ? -4.579 -3.116 12.257 1.00 96.12 143 ILE A CA 1
ATOM 1159 C C . ILE A 1 143 ? -4.778 -2.858 13.744 1.00 96.12 143 ILE A C 1
ATOM 1161 O O . ILE A 1 143 ? -3.963 -3.291 14.557 1.00 96.12 143 ILE A O 1
ATOM 1165 N N . SER A 1 144 ? -5.856 -2.173 14.122 1.00 95.38 144 SER A N 1
ATOM 1166 C CA . SER A 1 144 ? -6.158 -1.876 15.525 1.00 95.38 144 SER A CA 1
ATOM 1167 C C . SER A 1 144 ? -7.609 -2.185 15.886 1.00 95.38 144 SER A C 1
ATOM 1169 O O . SER A 1 144 ? -8.561 -1.765 15.217 1.00 95.38 144 SER A O 1
ATOM 1171 N N . GLY A 1 145 ? -7.790 -2.924 16.979 1.00 93.38 145 GLY A N 1
ATOM 1172 C CA . GLY A 1 145 ? -9.092 -3.317 17.504 1.00 93.38 145 GLY A CA 1
ATOM 1173 C C . GLY A 1 145 ? -9.042 -3.672 18.993 1.00 93.38 145 GLY A C 1
ATOM 1174 O O . GLY A 1 145 ? -8.022 -3.464 19.649 1.00 93.38 145 GLY A O 1
ATOM 1175 N N . PRO A 1 146 ? -10.129 -4.238 19.550 1.00 91.81 146 PRO A N 1
ATOM 1176 C CA . PRO A 1 146 ? -10.219 -4.556 20.980 1.00 91.81 146 PRO A CA 1
ATOM 1177 C C . PRO A 1 146 ? -9.112 -5.484 21.502 1.00 91.81 146 PRO A C 1
ATOM 1179 O O . PRO A 1 146 ? -8.765 -5.422 22.677 1.00 91.81 146 PRO A O 1
ATOM 1182 N N . ASN A 1 147 ? -8.544 -6.319 20.628 1.00 91.12 147 ASN A N 1
ATOM 1183 C CA . ASN A 1 147 ? -7.519 -7.305 20.979 1.00 91.12 147 ASN A CA 1
ATOM 1184 C C . ASN A 1 147 ? -6.083 -6.780 20.828 1.00 91.12 147 ASN A C 1
ATOM 1186 O O . ASN A 1 147 ? -5.137 -7.541 21.009 1.00 91.12 147 ASN A O 1
ATOM 1190 N N . GLY A 1 148 ? -5.911 -5.497 20.503 1.00 93.44 148 GLY A N 1
ATOM 1191 C CA . GLY A 1 148 ? -4.605 -4.866 20.370 1.00 93.44 148 GLY A CA 1
ATOM 1192 C C . GLY A 1 148 ? -4.385 -4.206 19.015 1.00 93.44 148 GLY A C 1
ATOM 1193 O O . GLY A 1 148 ? -5.296 -4.068 18.197 1.00 93.44 148 GLY A O 1
ATOM 1194 N N . THR A 1 149 ? -3.145 -3.763 18.819 1.00 94.00 149 THR A N 1
ATOM 1195 C CA . THR A 1 149 ? -2.675 -3.133 17.584 1.00 94.00 149 THR A CA 1
ATOM 1196 C C . THR A 1 149 ? -1.512 -3.938 17.028 1.00 94.00 149 THR A C 1
ATOM 1198 O O . THR A 1 149 ? -0.573 -4.251 17.758 1.00 94.00 149 THR A O 1
ATOM 1201 N N . TYR A 1 150 ? -1.583 -4.249 15.741 1.00 94.69 150 TYR A N 1
ATOM 1202 C CA . TYR A 1 150 ? -0.584 -4.991 14.989 1.00 94.69 150 TYR A CA 1
ATOM 1203 C C . TYR A 1 150 ? -0.104 -4.126 13.832 1.00 94.69 150 TYR A C 1
ATOM 1205 O O . TYR A 1 150 ? -0.889 -3.378 13.251 1.00 94.69 150 TYR A O 1
ATOM 1213 N N . ILE A 1 151 ? 1.176 -4.232 13.498 1.00 94.50 151 ILE A N 1
ATOM 1214 C CA . ILE A 1 151 ? 1.756 -3.564 12.339 1.00 94.50 151 ILE A CA 1
ATOM 1215 C C . ILE A 1 151 ? 2.610 -4.552 11.557 1.00 94.50 151 ILE A C 1
ATOM 1217 O O . ILE A 1 151 ? 3.345 -5.348 12.143 1.00 94.50 151 ILE A O 1
ATOM 1221 N N . VAL A 1 152 ? 2.492 -4.501 10.236 1.00 92.88 152 VAL A N 1
ATOM 1222 C CA . VAL A 1 152 ? 3.243 -5.340 9.308 1.00 92.88 152 VAL A CA 1
ATOM 1223 C C . VAL A 1 152 ? 3.901 -4.439 8.271 1.00 92.88 152 VAL A C 1
ATOM 1225 O O . VAL A 1 152 ? 3.206 -3.707 7.576 1.00 92.88 152 VAL A O 1
ATOM 1228 N N . THR A 1 153 ? 5.230 -4.494 8.171 1.00 90.31 153 THR A N 1
ATOM 1229 C CA . THR A 1 153 ? 6.050 -3.723 7.206 1.00 90.31 153 THR A CA 1
ATOM 1230 C C . THR A 1 153 ? 6.782 -4.624 6.205 1.00 90.31 153 THR A C 1
ATOM 1232 O O . THR A 1 153 ? 7.703 -4.215 5.500 1.00 90.31 153 THR A O 1
ATOM 1235 N N . THR A 1 154 ? 6.385 -5.895 6.159 1.00 85.88 154 THR A N 1
ATOM 1236 C CA . THR A 1 154 ? 6.914 -6.926 5.263 1.00 85.88 154 THR A CA 1
ATOM 1237 C C . THR A 1 154 ? 5.790 -7.496 4.396 1.00 85.88 154 THR A C 1
ATOM 1239 O O . THR A 1 154 ? 4.621 -7.361 4.758 1.00 85.88 154 THR A O 1
ATOM 1242 N N . PRO A 1 155 ? 6.097 -8.181 3.282 1.00 88.75 155 PRO A N 1
ATOM 1243 C CA . PRO A 1 155 ? 5.062 -8.774 2.441 1.00 88.75 155 PRO A CA 1
ATOM 1244 C C . PRO A 1 155 ? 4.178 -9.769 3.205 1.00 88.75 155 PRO A C 1
ATOM 1246 O O . PRO A 1 155 ? 4.692 -10.730 3.776 1.00 88.75 155 PRO A O 1
ATOM 1249 N N . ILE A 1 156 ? 2.857 -9.556 3.176 1.00 93.38 156 ILE A N 1
ATOM 1250 C CA . ILE A 1 156 ? 1.855 -10.536 3.646 1.00 93.38 156 ILE A CA 1
ATOM 1251 C C . ILE A 1 156 ? 1.535 -11.585 2.574 1.00 93.38 156 ILE A C 1
ATOM 1253 O O . ILE A 1 156 ? 1.216 -12.726 2.887 1.00 93.38 156 ILE A O 1
ATOM 1257 N N . VAL A 1 157 ? 1.708 -11.213 1.303 1.00 95.31 157 VAL A N 1
ATOM 1258 C CA . VAL A 1 157 ? 1.663 -12.096 0.137 1.00 95.31 157 VAL A CA 1
ATOM 1259 C C . VAL A 1 157 ? 2.989 -11.929 -0.596 1.00 95.31 157 VAL A C 1
ATOM 1261 O O . VAL A 1 157 ? 3.400 -10.805 -0.884 1.00 95.31 157 VAL A O 1
ATOM 1264 N N . ASN A 1 158 ? 3.684 -13.032 -0.890 1.00 94.56 158 ASN A N 1
ATOM 1265 C CA . ASN A 1 158 ? 4.921 -12.979 -1.671 1.00 94.56 158 ASN A CA 1
ATOM 1266 C C . ASN A 1 158 ? 4.592 -12.557 -3.116 1.00 94.56 158 ASN A C 1
ATOM 1268 O O . ASN A 1 158 ? 3.948 -13.340 -3.810 1.00 94.56 158 ASN A O 1
ATOM 1272 N N . PRO A 1 159 ? 5.060 -11.398 -3.614 1.00 95.25 159 PRO A N 1
ATOM 1273 C CA . PRO A 1 159 ? 4.637 -10.897 -4.921 1.00 95.25 159 PRO A CA 1
ATOM 1274 C C . PRO A 1 159 ? 5.021 -11.804 -6.099 1.00 95.25 159 PRO A C 1
ATOM 1276 O O . PRO A 1 159 ? 4.319 -11.824 -7.105 1.00 95.25 159 PRO A O 1
ATOM 1279 N N . ILE A 1 160 ? 6.081 -12.610 -5.959 1.00 96.00 160 ILE A N 1
ATOM 1280 C CA . ILE A 1 160 ? 6.551 -13.536 -7.005 1.00 96.00 160 ILE A CA 1
ATOM 1281 C C . ILE A 1 160 ? 5.466 -14.549 -7.396 1.00 96.00 160 ILE A C 1
ATOM 1283 O O . ILE A 1 160 ? 5.405 -14.970 -8.546 1.00 96.00 160 ILE A O 1
ATOM 1287 N N . VAL A 1 161 ? 4.568 -14.925 -6.474 1.00 95.81 161 VAL A N 1
ATOM 1288 C CA . VAL A 1 161 ? 3.505 -15.904 -6.776 1.00 95.81 161 VAL A CA 1
ATOM 1289 C C . VAL A 1 161 ? 2.491 -15.383 -7.798 1.00 95.81 161 VAL A C 1
ATOM 1291 O O . VAL A 1 161 ? 1.722 -16.170 -8.344 1.00 95.81 161 VAL A O 1
ATOM 1294 N N . LEU A 1 162 ? 2.490 -14.070 -8.045 1.00 96.94 162 LEU A N 1
ATOM 1295 C CA . LEU A 1 162 ? 1.586 -13.394 -8.966 1.00 96.94 162 LEU A CA 1
ATOM 1296 C C . LEU A 1 162 ? 2.265 -12.974 -10.282 1.00 96.94 162 LEU A C 1
ATOM 1298 O O . LEU A 1 162 ? 1.597 -12.400 -11.144 1.00 96.94 162 LEU A O 1
ATOM 1302 N N . GLU A 1 163 ? 3.560 -13.256 -10.471 1.00 96.12 163 GLU A N 1
ATOM 1303 C CA . GLU A 1 163 ? 4.254 -12.943 -11.725 1.00 96.12 163 GLU A CA 1
ATOM 1304 C C . GLU A 1 163 ? 3.596 -13.636 -12.927 1.00 96.12 163 GLU A C 1
ATOM 1306 O O . GLU A 1 163 ? 3.237 -14.813 -12.891 1.00 96.12 163 GLU A O 1
ATOM 1311 N N . GLY A 1 164 ? 3.454 -12.888 -14.023 1.00 96.00 164 GLY A N 1
ATOM 1312 C CA . GLY A 1 164 ? 2.895 -13.391 -15.280 1.00 96.00 164 GLY A CA 1
ATOM 1313 C C . GLY A 1 164 ? 1.365 -13.437 -15.339 1.00 96.00 164 GLY A C 1
ATOM 1314 O O . GLY A 1 164 ? 0.819 -13.643 -16.425 1.00 96.00 164 GLY A O 1
ATOM 1315 N N . TYR A 1 165 ? 0.660 -13.199 -14.230 1.00 97.81 165 TYR A N 1
ATOM 1316 C CA . TYR A 1 165 ? -0.794 -13.053 -14.244 1.00 97.81 165 TYR A CA 1
ATOM 1317 C C . TYR A 1 165 ? -1.226 -11.619 -14.559 1.00 97.81 165 TYR A C 1
ATOM 1319 O O . TYR A 1 165 ? -0.509 -10.648 -14.328 1.00 97.81 165 TYR A O 1
ATOM 1327 N N . THR A 1 166 ? -2.452 -11.485 -15.065 1.00 98.31 166 THR A N 1
ATOM 1328 C CA . THR A 1 166 ? -3.104 -10.179 -15.228 1.00 98.31 166 THR A CA 1
ATOM 1329 C C . THR A 1 166 ? -4.005 -9.883 -14.025 1.00 98.31 166 THR A C 1
ATOM 1331 O O . THR A 1 166 ? -4.552 -10.825 -13.447 1.00 98.31 166 THR A O 1
ATOM 1334 N N . PRO A 1 167 ? -4.262 -8.609 -13.672 1.00 98.44 167 PRO A N 1
ATOM 1335 C CA . PRO A 1 167 ? -5.174 -8.257 -12.588 1.00 98.44 167 PRO A CA 1
ATOM 1336 C C . PRO A 1 167 ? -6.574 -8.837 -12.788 1.00 98.44 167 PRO A C 1
ATOM 1338 O O . PRO A 1 167 ? -7.169 -9.351 -11.848 1.00 98.44 167 PRO A O 1
ATOM 1341 N N . SER A 1 168 ? -7.081 -8.837 -14.026 1.00 98.44 168 SER A N 1
ATOM 1342 C CA . SER A 1 168 ? -8.373 -9.452 -14.347 1.00 98.44 168 SER A CA 1
ATOM 1343 C C . SER A 1 168 ? -8.372 -10.963 -14.121 1.00 98.44 168 SER A C 1
ATOM 1345 O O . SER A 1 168 ? -9.394 -11.516 -13.728 1.00 98.44 168 SER A O 1
ATOM 1347 N N . TYR A 1 169 ? -7.257 -11.649 -14.389 1.00 98.38 169 TYR A N 1
ATOM 1348 C CA . TYR A 1 169 ? -7.154 -13.082 -14.124 1.00 98.38 169 TYR A CA 1
ATOM 1349 C C . TYR A 1 169 ? -7.180 -13.356 -12.622 1.00 98.38 169 TYR A C 1
ATOM 1351 O O . TYR A 1 169 ? -7.975 -14.185 -12.191 1.00 98.38 169 TYR A O 1
ATOM 1359 N N . VAL A 1 170 ? -6.363 -12.639 -11.839 1.00 98.19 170 VAL A N 1
ATOM 1360 C CA . VAL A 1 170 ? -6.310 -12.817 -10.380 1.00 98.19 170 VAL A CA 1
ATOM 1361 C C . VAL A 1 170 ? -7.682 -12.547 -9.767 1.00 98.19 170 VAL A C 1
ATOM 1363 O O . VAL A 1 170 ? -8.198 -13.413 -9.075 1.00 98.19 170 VAL A O 1
ATOM 1366 N N . LEU A 1 171 ? -8.329 -11.429 -10.117 1.00 97.88 171 LEU A N 1
ATOM 1367 C CA . LEU A 1 171 ? -9.656 -11.072 -9.605 1.00 97.88 171 LEU A CA 1
ATOM 1368 C C . LEU A 1 171 ? -10.714 -12.164 -9.850 1.00 97.88 171 LEU A C 1
ATOM 1370 O O . LEU A 1 171 ? -11.524 -12.441 -8.974 1.00 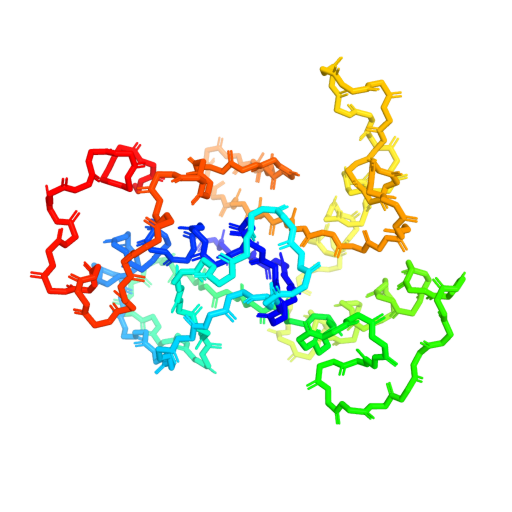97.88 171 LEU A O 1
ATOM 1374 N N . ASN A 1 172 ? -10.713 -12.789 -11.031 1.00 97.69 172 ASN A N 1
ATOM 1375 C CA . ASN A 1 172 ? -11.697 -13.819 -11.386 1.00 97.69 172 ASN A CA 1
ATOM 1376 C C . ASN A 1 172 ? -11.358 -15.221 -10.845 1.00 97.69 172 ASN A C 1
ATOM 1378 O O . ASN A 1 172 ? -12.149 -16.139 -11.040 1.00 97.69 172 ASN A O 1
ATOM 1382 N N . ASN A 1 173 ? -10.188 -15.400 -10.225 1.00 97.56 173 ASN A N 1
ATOM 1383 C CA . ASN A 1 173 ? -9.688 -16.693 -9.749 1.00 97.56 173 ASN A CA 1
ATOM 1384 C C . ASN A 1 173 ? -9.038 -16.574 -8.356 1.00 97.56 173 ASN A C 1
ATOM 1386 O O . ASN A 1 173 ? -8.095 -17.307 -8.064 1.00 97.56 173 ASN A O 1
ATOM 1390 N N . LEU A 1 174 ? -9.480 -15.627 -7.516 1.00 95.00 174 LEU A N 1
ATOM 1391 C CA . LEU A 1 174 ? -8.877 -15.349 -6.201 1.00 95.00 174 LEU A CA 1
ATOM 1392 C C . LEU A 1 174 ? -8.778 -16.603 -5.317 1.00 95.00 174 LEU A C 1
ATOM 1394 O O . LEU A 1 174 ? -7.758 -16.834 -4.670 1.00 95.00 174 LEU A O 1
ATOM 139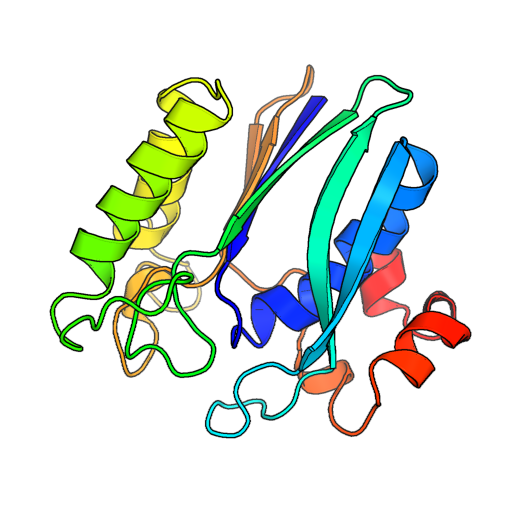8 N N . ASP A 1 175 ? -9.800 -17.454 -5.368 1.00 94.38 175 ASP A N 1
ATOM 1399 C CA . ASP A 1 175 ? -9.902 -18.725 -4.650 1.00 94.38 175 ASP A CA 1
ATOM 1400 C C . ASP A 1 175 ? -8.819 -19.750 -5.039 1.00 94.38 175 ASP A C 1
ATOM 1402 O O . ASP A 1 175 ? -8.522 -20.669 -4.274 1.00 94.38 175 ASP A O 1
ATOM 1406 N N . GLN A 1 176 ? -8.184 -19.580 -6.201 1.00 95.75 176 GLN A N 1
ATOM 1407 C CA . GLN A 1 176 ? -7.097 -20.436 -6.683 1.00 95.75 176 GLN A CA 1
ATOM 1408 C C . GLN A 1 176 ? -5.715 -20.023 -6.158 1.00 95.75 176 GLN A C 1
ATOM 1410 O O . GLN A 1 176 ? -4.729 -20.695 -6.468 1.00 95.75 176 GLN A O 1
ATOM 1415 N N . PHE A 1 177 ? -5.622 -18.955 -5.358 1.00 96.00 177 PHE A N 1
ATOM 1416 C CA . PHE A 1 177 ? -4.375 -18.476 -4.763 1.00 96.00 177 PHE A CA 1
ATOM 1417 C C . PHE A 1 177 ? -4.391 -18.668 -3.239 1.00 96.00 177 PHE A C 1
ATOM 1419 O O . PHE A 1 177 ? -4.738 -17.742 -2.501 1.00 96.00 177 PHE A O 1
ATOM 1426 N N . PRO A 1 178 ? -3.964 -19.837 -2.717 1.00 94.94 178 PRO A N 1
ATOM 1427 C CA . PRO A 1 178 ? -3.966 -20.107 -1.280 1.00 94.94 178 PRO A CA 1
ATOM 1428 C C . PRO A 1 178 ? -3.203 -19.068 -0.456 1.00 94.94 178 PRO A C 1
ATOM 1430 O O . PRO A 1 178 ? -3.577 -18.799 0.677 1.00 94.94 178 PRO A O 1
ATOM 1433 N N . GLN A 1 179 ? -2.149 -18.471 -1.018 1.00 94.25 179 GLN A N 1
ATOM 1434 C CA . GLN A 1 179 ? -1.350 -17.439 -0.357 1.00 94.25 179 GLN A CA 1
ATOM 1435 C C . GLN A 1 179 ? -2.140 -16.148 -0.122 1.00 94.25 179 GLN A C 1
ATOM 1437 O O . GLN A 1 179 ? -1.852 -15.447 0.839 1.00 94.25 179 GLN A O 1
ATOM 1442 N N . ILE A 1 180 ? -3.109 -15.835 -0.989 1.00 94.38 180 ILE A N 1
ATOM 1443 C CA . ILE A 1 180 ? -4.013 -14.695 -0.815 1.00 94.38 180 ILE A CA 1
ATOM 1444 C C . ILE A 1 180 ? -5.071 -15.058 0.229 1.00 94.38 180 ILE A C 1
ATOM 1446 O O . ILE A 1 180 ? -5.197 -14.366 1.234 1.00 94.38 180 ILE A O 1
ATOM 1450 N N . VAL A 1 181 ? -5.749 -16.196 0.051 1.00 92.25 181 VAL A N 1
ATOM 1451 C CA . VAL A 1 181 ? -6.840 -16.636 0.941 1.00 92.25 181 VAL A CA 1
ATOM 1452 C C . VAL A 1 181 ? -6.368 -16.820 2.387 1.00 92.25 181 VAL A C 1
ATOM 1454 O O . VAL A 1 181 ? -7.074 -16.472 3.321 1.00 92.25 181 VAL A O 1
ATOM 1457 N N . GLN A 1 182 ? -5.164 -17.355 2.604 1.00 91.88 182 GLN A N 1
ATOM 1458 C CA . GLN A 1 182 ? -4.617 -17.557 3.954 1.00 91.88 182 GLN A CA 1
ATOM 1459 C C . GLN A 1 182 ? -4.109 -16.269 4.611 1.00 91.88 182 GLN A C 1
ATOM 1461 O O . GLN A 1 182 ? -3.918 -16.250 5.825 1.00 91.88 182 GLN A O 1
ATOM 1466 N N . ALA A 1 183 ? -3.832 -15.231 3.819 1.00 90.19 183 ALA A N 1
ATOM 1467 C CA . ALA A 1 183 ? -3.377 -13.933 4.308 1.00 90.19 183 ALA A CA 1
ATOM 1468 C C . ALA A 1 183 ? -4.535 -12.959 4.595 1.00 90.19 183 ALA A C 1
ATOM 1470 O O . ALA A 1 183 ? -4.275 -11.871 5.112 1.00 90.19 183 ALA A O 1
ATOM 1471 N N . SER A 1 184 ? -5.766 -13.343 4.240 1.00 83.12 184 SER A N 1
ATOM 1472 C CA . SER A 1 184 ? -7.005 -12.565 4.384 1.00 83.12 184 SER A CA 1
ATOM 1473 C C . SER A 1 184 ? -7.709 -12.898 5.697 1.00 83.12 184 SER A C 1
ATOM 1475 O O . SER A 1 184 ? -8.201 -11.953 6.352 1.00 83.12 184 SER A O 1
#

Secondary structure (DSSP, 8-state):
-EEEEEE-TT-HHHHHHHHHHHHHHTTTEEEEEEEEE--TTSSS-S-EEEEEEEEEESSS-EEEEEE-B-TTSSBBTTS-B--GGGHHHHHHHHHHHHHHHTT--HHHHHHHHHHHHTSB-TTTSSBGGGSSSS-----EEEEEETTEEEEE-S-SS-GGGGTT--HHHHHHTGGG-HHHHTT-

InterPro domains:
  IPR009272 Protein of unknown function DUF929 [PF06053] (2-183)

Foldseek 3Di:
DEKEKEAAQQFLLQFQLQLLVCVVCVVFWDWDWDFGFHQQPDVVHRQTGTHTDDTDGPHPYDYYYDHAPYRPLQAGNVRHGDDLQCQAVSSLVRCQVRCVVVVHDSVVSVVLNCQQAPNDDPVQRGHNQPSDPGRHQRMKMWDQDPVGIDMDSDRLADSVVRPPHGNVRCVVPVVVDVSSVVSD

Organism: Saccharolobus islandicus (strain Y.G.57.14 / Yellowstone #1) (NCBI:txid439386)

pLDDT: mean 95.1, std 3.75, range [77.62, 98.44]

Radius of gyration: 15.43 Å; chains: 1; bounding box: 40×37×36 Å